Protein AF-A0A9W6EVD1-F1 (afdb_monomer_lite)

Structure (mmCIF, N/CA/C/O backbone):
data_AF-A0A9W6EVD1-F1
#
_entry.id   AF-A0A9W6EVD1-F1
#
loop_
_atom_site.group_PDB
_atom_site.id
_atom_site.type_symbol
_atom_site.label_atom_id
_atom_site.label_alt_id
_atom_site.label_comp_id
_atom_site.label_asym_id
_atom_site.label_entity_id
_atom_site.label_seq_id
_atom_site.pdbx_PDB_ins_code
_atom_site.Cartn_x
_atom_site.Cartn_y
_atom_site.Cartn_z
_atom_site.occupancy
_atom_site.B_iso_or_equiv
_atom_site.auth_seq_id
_atom_site.auth_comp_id
_atom_site.auth_asym_id
_atom_site.auth_atom_id
_atom_site.pdbx_PDB_model_num
ATOM 1 N N . MET A 1 1 ? -10.507 -5.617 -18.417 1.00 34.53 1 MET A N 1
ATOM 2 C CA . MET A 1 1 ? -11.439 -5.152 -17.367 1.00 34.53 1 MET A CA 1
ATOM 3 C C . MET A 1 1 ? -10.663 -5.150 -16.051 1.00 34.53 1 MET A C 1
ATOM 5 O O . MET A 1 1 ? -10.719 -6.130 -15.328 1.00 34.53 1 MET A O 1
ATOM 9 N N . PHE A 1 2 ? -9.849 -4.117 -15.806 1.00 37.81 2 PHE A N 1
ATOM 10 C CA . PHE A 1 2 ? -9.050 -3.987 -14.579 1.00 37.81 2 PHE A CA 1
ATOM 11 C C . PHE A 1 2 ? -9.835 -3.152 -13.565 1.00 37.81 2 PHE A C 1
ATOM 13 O O . PHE A 1 2 ? -10.459 -2.156 -13.927 1.00 37.81 2 PHE A O 1
ATOM 20 N N . ARG A 1 3 ? -9.931 -3.673 -12.339 1.00 48.59 3 ARG A N 1
ATOM 21 C CA . ARG A 1 3 ? -10.920 -3.312 -11.315 1.00 48.59 3 ARG A CA 1
ATOM 22 C C . ARG A 1 3 ? -10.249 -3.114 -9.948 1.00 48.59 3 ARG A C 1
ATOM 24 O O . ARG A 1 3 ? -10.815 -3.567 -8.961 1.00 48.59 3 ARG A O 1
ATOM 31 N N . ILE A 1 4 ? -9.089 -2.454 -9.845 1.00 46.59 4 ILE A N 1
ATOM 32 C CA . ILE A 1 4 ? -8.592 -2.089 -8.500 1.00 46.59 4 ILE A CA 1
ATOM 33 C C . ILE A 1 4 ? -9.659 -1.247 -7.786 1.00 46.59 4 ILE A C 1
ATOM 35 O O . ILE A 1 4 ? -9.930 -1.440 -6.607 1.00 46.59 4 ILE A O 1
ATOM 39 N N . ILE A 1 5 ? -10.353 -0.383 -8.538 1.00 49.03 5 ILE A N 1
ATOM 40 C CA . ILE A 1 5 ? -11.235 0.624 -7.942 1.00 49.03 5 ILE A CA 1
ATOM 41 C C . ILE A 1 5 ? -12.704 0.482 -8.390 1.00 49.03 5 ILE A C 1
ATOM 43 O O . ILE A 1 5 ? -13.617 0.815 -7.636 1.00 49.03 5 ILE A O 1
ATOM 47 N N . ILE A 1 6 ? -12.982 -0.101 -9.566 1.00 43.34 6 ILE A N 1
ATOM 48 C CA . ILE A 1 6 ? -14.365 -0.264 -10.067 1.00 43.34 6 ILE A CA 1
ATOM 49 C C . ILE A 1 6 ? -15.207 -1.178 -9.155 1.00 43.34 6 ILE A C 1
ATOM 51 O O . ILE A 1 6 ? -16.391 -0.914 -8.961 1.00 43.34 6 ILE A O 1
ATOM 55 N N . ALA A 1 7 ? -14.616 -2.217 -8.553 1.00 41.94 7 ALA A N 1
ATOM 56 C CA . ALA A 1 7 ? -15.332 -3.083 -7.608 1.00 41.94 7 ALA A CA 1
ATOM 57 C C . ALA A 1 7 ? -15.605 -2.397 -6.254 1.00 41.94 7 ALA A C 1
ATOM 59 O O . ALA A 1 7 ? -16.604 -2.702 -5.610 1.00 41.94 7 ALA A O 1
ATOM 60 N N . VAL A 1 8 ? -14.754 -1.445 -5.851 1.00 47.00 8 VAL A N 1
ATOM 61 C CA . VAL A 1 8 ? -14.875 -0.712 -4.580 1.00 47.00 8 VAL A CA 1
ATOM 62 C C . VAL A 1 8 ? -15.904 0.423 -4.678 1.00 47.00 8 VAL A C 1
ATOM 64 O O . VAL A 1 8 ? -16.593 0.702 -3.704 1.00 47.00 8 VAL A O 1
ATOM 67 N N . PHE A 1 9 ? -16.061 1.049 -5.853 1.00 46.84 9 PHE A N 1
ATOM 68 C CA . PHE A 1 9 ? -16.858 2.277 -6.003 1.00 46.84 9 PHE A CA 1
ATOM 69 C C . PHE A 1 9 ? -18.177 2.146 -6.784 1.00 46.84 9 PHE A C 1
ATOM 71 O O . PHE A 1 9 ? -18.939 3.110 -6.811 1.00 46.84 9 PHE A O 1
ATOM 78 N N . LEU A 1 10 ? -18.502 0.992 -7.387 1.00 40.81 10 LEU A N 1
ATOM 79 C CA . LEU A 1 10 ? -19.812 0.786 -8.038 1.00 40.81 10 LEU A CA 1
ATOM 80 C C . LEU A 1 10 ? -20.983 0.544 -7.061 1.00 40.81 10 LEU A C 1
ATOM 82 O O . LEU A 1 10 ? -22.114 0.372 -7.509 1.00 40.81 10 LEU A O 1
ATOM 86 N N . GLY A 1 11 ? -20.757 0.570 -5.744 1.00 32.56 11 GLY A N 1
ATOM 87 C CA . GLY A 1 11 ? -21.825 0.531 -4.743 1.00 32.56 11 GLY A CA 1
ATOM 88 C C . GLY A 1 11 ? -21.920 1.826 -3.953 1.00 32.56 11 GLY A C 1
ATOM 89 O O . GLY A 1 11 ? -21.142 2.059 -3.031 1.00 32.56 11 GLY A O 1
ATOM 90 N N . LEU A 1 12 ? -22.924 2.637 -4.285 1.00 33.09 12 LEU A N 1
ATOM 91 C CA . LEU A 1 12 ? -23.600 3.509 -3.326 1.00 33.09 12 LEU A CA 1
ATOM 92 C C . LEU A 1 12 ? -23.793 2.748 -2.008 1.00 33.09 12 LEU A C 1
ATOM 94 O O . LEU A 1 12 ? -24.430 1.707 -2.045 1.00 33.09 12 LEU A O 1
ATOM 98 N N . VAL A 1 13 ? -23.301 3.294 -0.890 1.00 36.97 13 VAL A N 1
ATOM 99 C CA . VAL A 1 13 ? -23.719 2.960 0.486 1.00 36.97 13 VAL A CA 1
ATOM 100 C C . VAL A 1 13 ? -23.563 1.466 0.858 1.00 36.97 13 VAL A C 1
ATOM 102 O O . VAL A 1 13 ? -24.217 0.578 0.327 1.00 36.97 13 VAL A O 1
ATOM 105 N N . THR A 1 14 ? -22.754 1.156 1.876 1.00 34.81 14 THR A N 1
ATOM 106 C CA . THR A 1 14 ? -22.737 -0.178 2.526 1.00 34.81 14 THR A CA 1
ATOM 107 C C . THR A 1 14 ? -22.373 -1.384 1.635 1.00 34.81 14 THR A C 1
ATOM 109 O O . THR A 1 14 ? -23.026 -2.426 1.697 1.00 34.81 14 THR A O 1
ATOM 112 N N . ILE A 1 15 ? -21.272 -1.338 0.875 1.00 38.47 15 ILE A N 1
ATOM 113 C CA . ILE A 1 15 ? -20.602 -2.607 0.543 1.00 38.47 15 ILE A CA 1
ATOM 114 C C . ILE A 1 15 ? -19.885 -3.078 1.812 1.00 38.47 15 ILE A C 1
ATOM 116 O O . ILE A 1 15 ? -18.965 -2.426 2.298 1.00 38.47 15 ILE A O 1
ATOM 120 N N . LYS A 1 16 ? -20.350 -4.203 2.365 1.00 48.59 16 LYS A N 1
ATOM 121 C CA . LYS A 1 16 ? -19.746 -4.892 3.510 1.00 48.59 16 LYS A CA 1
ATOM 122 C C . LYS A 1 16 ? -18.233 -5.009 3.306 1.00 48.59 16 LYS A C 1
ATOM 124 O O . LYS A 1 16 ? -17.778 -5.545 2.298 1.00 48.59 16 LYS A O 1
ATOM 129 N N . SER A 1 17 ? -17.489 -4.561 4.303 1.00 57.78 17 SER A N 1
ATOM 130 C CA . SER A 1 17 ? -16.032 -4.624 4.470 1.00 57.78 17 SER A CA 1
ATOM 131 C C . SER A 1 17 ? -15.342 -5.929 4.024 1.00 57.78 17 SER A C 1
ATOM 133 O O . SER A 1 17 ? -14.171 -5.928 3.654 1.00 57.78 17 SER A O 1
ATOM 135 N N . THR A 1 18 ? -16.058 -7.054 3.985 1.00 58.47 18 THR A N 1
ATOM 136 C CA . THR A 1 18 ? -15.565 -8.337 3.459 1.00 58.47 18 THR A CA 1
ATOM 137 C C . THR A 1 18 ? -15.323 -8.342 1.945 1.00 58.47 18 THR A C 1
ATOM 139 O O . THR A 1 18 ? -14.391 -8.997 1.491 1.00 58.47 18 THR A O 1
ATOM 142 N N . ALA A 1 19 ? -16.121 -7.616 1.154 1.00 60.88 19 ALA A N 1
ATOM 143 C CA . ALA A 1 19 ? -15.961 -7.569 -0.304 1.00 60.88 19 ALA A CA 1
ATOM 144 C C . ALA A 1 19 ? -14.751 -6.716 -0.741 1.00 60.88 19 ALA A C 1
ATOM 146 O O . ALA A 1 19 ? -14.158 -6.963 -1.791 1.00 60.88 19 ALA A O 1
ATOM 147 N N . GLN A 1 20 ? -14.354 -5.737 0.082 1.00 64.12 20 GLN A N 1
ATOM 148 C CA . GLN A 1 20 ? -13.136 -4.947 -0.130 1.00 64.12 20 GLN A CA 1
ATOM 149 C C . GLN A 1 20 ? -11.877 -5.810 0.038 1.00 64.12 20 GLN A C 1
ATOM 151 O O . GLN A 1 20 ? -10.971 -5.742 -0.788 1.00 64.12 20 GLN A O 1
ATOM 156 N N . LEU A 1 21 ? -11.853 -6.689 1.047 1.00 66.38 21 LEU A N 1
ATOM 157 C CA . LEU A 1 21 ? -10.747 -7.628 1.264 1.00 66.38 21 LEU A CA 1
ATOM 158 C C . LEU A 1 21 ? -10.642 -8.687 0.156 1.00 66.38 21 LEU A C 1
ATOM 160 O O . LEU A 1 21 ? -9.537 -8.999 -0.273 1.00 66.38 21 LEU A O 1
ATOM 164 N N . SER A 1 22 ? -11.762 -9.184 -0.380 1.00 67.62 22 SER A N 1
ATOM 165 C CA . SER A 1 22 ? -11.710 -10.091 -1.539 1.00 67.62 22 SER A CA 1
ATOM 166 C C . SER A 1 22 ? -11.214 -9.397 -2.813 1.00 67.62 22 SER A C 1
ATOM 168 O O . SER A 1 22 ? -10.527 -10.009 -3.623 1.00 67.62 22 SER A O 1
ATOM 170 N N . ALA A 1 23 ? -11.513 -8.105 -2.995 1.00 66.06 23 ALA A N 1
ATOM 171 C CA . ALA A 1 23 ? -11.007 -7.346 -4.140 1.00 66.06 23 ALA A CA 1
ATOM 172 C C . ALA A 1 23 ? -9.483 -7.121 -4.067 1.00 66.06 23 ALA A C 1
ATOM 174 O O . ALA A 1 23 ? -8.823 -7.065 -5.105 1.00 66.06 23 ALA A O 1
ATOM 175 N N . LEU A 1 24 ? -8.915 -7.039 -2.857 1.00 71.38 24 LEU A N 1
ATOM 176 C CA . LEU A 1 24 ? -7.463 -7.025 -2.643 1.00 71.38 24 LEU A CA 1
ATOM 177 C C . LEU A 1 24 ? -6.815 -8.335 -3.116 1.00 71.38 24 LEU A C 1
ATOM 179 O O . LEU A 1 24 ? -5.817 -8.292 -3.831 1.00 71.38 24 LEU A O 1
ATOM 183 N N . GLU A 1 25 ? -7.410 -9.487 -2.801 1.00 73.19 25 GLU A N 1
ATOM 184 C CA . GLU A 1 25 ? -6.906 -10.813 -3.206 1.00 73.19 25 GLU A CA 1
ATOM 185 C C . GLU A 1 25 ? -6.880 -10.997 -4.742 1.00 73.19 25 GLU A C 1
ATOM 187 O O . GLU A 1 25 ? -6.031 -11.704 -5.292 1.00 73.19 25 GLU A O 1
ATOM 192 N N . ASP A 1 26 ? -7.743 -10.282 -5.468 1.00 81.19 26 ASP A N 1
ATOM 193 C CA . ASP A 1 26 ? -7.751 -10.276 -6.933 1.00 81.19 26 ASP A CA 1
ATOM 194 C C . ASP A 1 26 ? -6.649 -9.407 -7.557 1.00 81.19 26 ASP A C 1
ATOM 196 O O . ASP A 1 26 ? -6.278 -9.639 -8.712 1.00 81.19 26 ASP A O 1
ATOM 200 N N . GLN A 1 27 ? -6.119 -8.414 -6.841 1.00 86.19 27 GLN A N 1
ATOM 201 C CA . GLN A 1 27 ? -5.195 -7.407 -7.390 1.00 86.19 27 GLN A CA 1
ATOM 202 C C . GLN A 1 27 ? -3.786 -7.485 -6.803 1.00 86.19 27 GLN A C 1
ATOM 204 O O . GLN A 1 27 ? -2.843 -6.985 -7.415 1.00 86.19 27 GLN A O 1
ATOM 209 N N . PHE A 1 28 ? -3.627 -8.151 -5.664 1.00 93.31 28 PHE A N 1
ATOM 210 C CA . PHE A 1 28 ? -2.351 -8.371 -5.000 1.00 93.31 28 PHE A CA 1
ATOM 211 C C . PHE A 1 28 ? -1.951 -9.847 -5.063 1.00 93.31 28 PHE A C 1
ATOM 213 O O . PHE A 1 28 ? -2.781 -10.741 -5.220 1.00 93.31 28 PHE A O 1
ATOM 220 N N . VAL A 1 29 ? -0.652 -10.097 -4.965 1.00 94.12 29 VAL A N 1
ATOM 221 C CA . VAL A 1 29 ? -0.050 -11.419 -4.809 1.00 94.12 29 VAL A CA 1
ATOM 222 C C . VAL A 1 29 ? 0.496 -11.504 -3.396 1.00 94.12 29 VAL A C 1
ATOM 224 O O . VAL A 1 29 ? 1.253 -10.626 -2.986 1.00 94.12 29 VAL A O 1
ATOM 227 N N . PHE A 1 30 ? 0.116 -12.552 -2.668 1.00 94.81 30 PHE A N 1
ATOM 228 C CA . PHE A 1 30 ? 0.774 -12.907 -1.417 1.00 94.81 30 PHE A CA 1
ATOM 229 C C . PHE A 1 30 ? 2.173 -13.443 -1.721 1.00 94.81 30 PHE A C 1
ATOM 231 O O . PHE A 1 30 ? 2.321 -14.414 -2.468 1.00 94.81 30 PHE A O 1
ATOM 238 N N . VAL A 1 31 ? 3.184 -12.822 -1.129 1.00 94.62 31 VAL A N 1
ATOM 239 C CA . VAL A 1 31 ? 4.575 -13.246 -1.212 1.00 94.62 31 VAL A CA 1
ATOM 240 C C . VAL A 1 31 ? 4.978 -13.721 0.174 1.00 94.62 31 VAL A C 1
ATOM 242 O O . VAL A 1 31 ? 5.048 -12.937 1.121 1.00 94.62 31 VAL A O 1
ATOM 245 N N . LYS A 1 32 ? 5.212 -15.031 0.286 1.00 94.25 32 LYS A N 1
ATOM 246 C CA . LYS A 1 32 ? 5.782 -15.612 1.496 1.00 94.25 32 LYS A CA 1
ATOM 247 C C . LYS A 1 32 ? 7.216 -15.114 1.619 1.00 94.25 32 LYS A C 1
ATOM 249 O O . LYS A 1 32 ? 7.990 -15.291 0.685 1.00 94.25 32 LYS A O 1
ATOM 254 N N . GLY A 1 33 ? 7.524 -14.488 2.739 1.00 91.25 33 GLY A N 1
ATOM 255 C CA . GLY A 1 33 ? 8.835 -13.990 3.083 1.00 91.25 33 GLY A CA 1
ATOM 256 C C . GLY A 1 33 ? 9.833 -15.107 3.387 1.00 91.25 33 GLY A C 1
ATOM 257 O O . GLY A 1 33 ? 9.584 -16.297 3.159 1.00 91.25 33 GLY A O 1
ATOM 258 N N . SER A 1 34 ? 10.985 -14.710 3.913 1.00 87.12 34 SER A N 1
ATOM 259 C CA . SER A 1 34 ? 12.134 -15.579 4.138 1.00 87.12 34 SER A CA 1
ATOM 260 C C . SER A 1 34 ? 12.810 -15.256 5.461 1.00 87.12 34 SER A C 1
ATOM 262 O O . SER A 1 34 ? 13.046 -14.091 5.767 1.00 87.12 34 SER A O 1
ATOM 264 N N . ASN A 1 35 ? 13.195 -16.302 6.190 1.00 86.62 35 ASN A N 1
ATOM 265 C CA . ASN A 1 35 ? 14.102 -16.191 7.337 1.00 86.62 35 ASN A CA 1
ATOM 266 C C . ASN A 1 35 ? 15.575 -16.302 6.917 1.00 86.62 35 ASN A C 1
ATOM 268 O O . ASN A 1 35 ? 16.463 -16.201 7.760 1.00 86.62 35 ASN A O 1
ATOM 272 N N . ASP A 1 36 ? 15.830 -16.586 5.639 1.00 81.12 36 ASP A N 1
ATOM 273 C CA . ASP A 1 36 ? 17.178 -16.574 5.091 1.00 81.12 36 ASP A CA 1
ATOM 274 C C . ASP A 1 36 ? 17.603 -15.135 4.822 1.00 81.12 36 ASP A C 1
ATOM 276 O O . ASP A 1 36 ? 16.799 -14.313 4.374 1.00 81.12 36 ASP A O 1
ATOM 280 N N . THR A 1 37 ? 18.888 -14.864 5.023 1.00 73.69 37 THR A N 1
ATOM 281 C CA . THR A 1 37 ? 19.481 -13.578 4.686 1.00 73.69 37 THR A CA 1
ATOM 282 C C . THR A 1 37 ? 19.375 -13.313 3.185 1.00 73.69 37 THR A C 1
ATOM 284 O O . THR A 1 37 ? 19.866 -14.094 2.366 1.00 73.69 37 THR A O 1
ATOM 287 N N . ILE A 1 38 ? 18.752 -12.195 2.821 1.00 70.12 38 ILE A N 1
ATOM 288 C CA . ILE A 1 38 ? 18.578 -11.769 1.433 1.00 70.12 38 ILE A CA 1
ATOM 289 C C . ILE A 1 38 ? 19.600 -10.672 1.124 1.00 70.12 38 ILE A C 1
ATOM 291 O O . ILE A 1 38 ? 19.625 -9.661 1.832 1.00 70.12 38 ILE A O 1
ATOM 295 N N . PRO A 1 39 ? 20.433 -10.840 0.081 1.00 67.75 39 PRO A N 1
ATOM 296 C CA . PRO A 1 39 ? 21.258 -9.760 -0.419 1.00 67.75 39 PRO A CA 1
ATOM 297 C C . PRO A 1 39 ? 20.356 -8.732 -1.090 1.00 67.75 39 PRO A C 1
ATOM 299 O O . PRO A 1 39 ? 19.553 -9.050 -1.972 1.00 67.75 39 PRO A O 1
ATOM 302 N N . VAL A 1 40 ? 20.496 -7.495 -0.647 1.00 68.06 40 VAL A N 1
ATOM 303 C CA . VAL A 1 40 ? 19.866 -6.331 -1.241 1.00 68.06 40 VAL A CA 1
ATOM 304 C C . VAL A 1 40 ? 20.974 -5.404 -1.686 1.00 68.06 40 VAL A C 1
ATOM 306 O O . VAL A 1 40 ? 22.041 -5.316 -1.081 1.00 68.06 40 VAL A O 1
ATOM 309 N N . PHE A 1 41 ? 20.736 -4.752 -2.804 1.00 68.31 41 PHE A N 1
ATOM 310 C CA . PHE A 1 41 ? 21.726 -3.928 -3.464 1.00 68.31 41 PHE A CA 1
ATOM 311 C C . PHE A 1 41 ? 21.410 -2.491 -3.110 1.00 68.31 41 PHE A C 1
ATOM 313 O O . PHE A 1 41 ? 20.252 -2.117 -3.068 1.00 68.31 41 PHE A O 1
ATOM 320 N N . GLY A 1 42 ? 22.401 -1.654 -2.882 1.00 61.09 42 GLY A N 1
ATOM 321 C CA . GLY A 1 42 ? 22.207 -0.218 -2.856 1.00 61.09 42 GLY A CA 1
ATOM 322 C C . GLY A 1 42 ? 21.705 0.298 -4.206 1.00 61.09 42 GLY A C 1
ATOM 323 O O . GLY A 1 42 ? 21.332 -0.439 -5.123 1.00 61.09 42 GLY A O 1
ATOM 324 N N . ALA A 1 43 ? 21.747 1.605 -4.368 1.00 62.47 43 ALA A N 1
ATOM 325 C CA . ALA A 1 43 ? 21.457 2.232 -5.642 1.00 62.47 43 ALA A CA 1
ATOM 326 C C . ALA A 1 43 ? 22.611 3.148 -6.022 1.00 62.47 43 ALA A C 1
ATOM 328 O O . ALA A 1 43 ? 23.127 3.888 -5.187 1.00 62.47 43 ALA A O 1
ATOM 329 N N . GLY A 1 44 ? 23.000 3.100 -7.295 1.00 60.12 44 GLY A N 1
ATOM 330 C CA . GLY A 1 44 ? 23.885 4.115 -7.856 1.00 60.12 44 GLY A CA 1
ATOM 331 C C . GLY A 1 44 ? 23.134 5.435 -8.018 1.00 60.12 44 GLY A C 1
ATOM 332 O O . GLY A 1 44 ? 21.907 5.449 -8.187 1.00 60.12 44 GLY A O 1
ATOM 333 N N . LEU A 1 45 ? 23.858 6.554 -8.004 1.00 59.75 45 LEU A N 1
ATOM 334 C CA . LEU A 1 45 ? 23.288 7.822 -8.451 1.00 59.75 45 LEU A CA 1
ATOM 335 C C . LEU A 1 45 ? 22.905 7.706 -9.931 1.00 59.75 45 LEU A C 1
ATOM 337 O O . LEU A 1 45 ? 23.566 7.017 -10.704 1.00 59.75 45 LEU A O 1
ATOM 341 N N . PHE A 1 46 ? 21.841 8.395 -10.346 1.00 54.59 46 PHE A N 1
ATOM 342 C CA . PHE A 1 46 ? 21.388 8.393 -11.745 1.00 54.59 46 PHE A CA 1
ATOM 343 C C . PHE A 1 46 ? 22.481 8.784 -12.758 1.00 54.59 46 PHE A C 1
ATOM 345 O O . PHE A 1 46 ? 22.401 8.397 -13.923 1.00 54.59 46 PHE A O 1
ATOM 352 N N . GLU A 1 47 ? 23.466 9.570 -12.321 1.00 54.56 47 GLU A N 1
ATOM 353 C CA . GLU A 1 47 ? 24.578 10.053 -13.145 1.00 54.56 47 GLU A CA 1
ATOM 354 C C . GLU A 1 47 ? 25.760 9.073 -13.200 1.00 54.56 47 GLU A C 1
ATOM 356 O O . GLU A 1 47 ? 26.593 9.187 -14.099 1.00 54.56 47 GLU A O 1
ATOM 361 N N . ASP A 1 48 ? 25.799 8.076 -12.310 1.00 54.81 48 ASP A N 1
ATOM 362 C CA . ASP A 1 48 ? 26.875 7.094 -12.250 1.00 54.81 48 ASP A CA 1
ATOM 363 C C . ASP A 1 48 ? 26.538 5.834 -13.053 1.00 54.81 48 ASP A C 1
ATOM 365 O O . ASP A 1 48 ? 25.644 5.045 -12.737 1.00 54.81 48 ASP A O 1
ATOM 369 N N . GLU A 1 49 ? 27.335 5.594 -14.096 1.00 50.31 49 GLU A N 1
ATOM 370 C CA . GLU A 1 49 ? 27.328 4.339 -14.856 1.00 50.31 49 GLU A CA 1
ATOM 371 C C . GLU A 1 49 ? 28.045 3.182 -14.129 1.00 50.31 49 GLU A C 1
ATOM 373 O O . GLU A 1 49 ? 28.198 2.105 -14.707 1.00 50.31 49 GLU A O 1
ATOM 378 N N . GLY A 1 50 ? 28.487 3.392 -12.883 1.00 49.22 50 GLY A N 1
ATOM 379 C CA . GLY A 1 50 ? 29.227 2.417 -12.083 1.00 49.22 50 GLY A CA 1
ATOM 380 C C . GLY A 1 50 ? 28.431 1.146 -11.763 1.00 49.22 50 GLY A C 1
ATOM 381 O O . GLY A 1 50 ? 27.229 1.185 -11.484 1.00 49.22 50 GLY A O 1
ATOM 382 N N . ASP A 1 51 ? 29.128 0.007 -11.809 1.00 49.97 51 ASP A N 1
ATOM 383 C CA . ASP A 1 51 ? 28.579 -1.333 -11.547 1.00 49.97 51 ASP A CA 1
ATOM 384 C C . ASP A 1 51 ? 28.749 -1.782 -10.080 1.00 49.97 51 ASP A C 1
ATOM 386 O O . ASP A 1 51 ? 28.155 -2.776 -9.668 1.00 49.97 51 ASP A O 1
ATOM 390 N N . SER A 1 52 ? 29.548 -1.071 -9.277 1.00 49.50 52 SER A N 1
ATOM 391 C CA . SER A 1 52 ? 29.772 -1.380 -7.861 1.00 49.50 52 SER A CA 1
ATOM 392 C C . SER A 1 52 ? 28.714 -0.703 -7.002 1.00 49.50 52 SER A C 1
ATOM 394 O O . SER A 1 52 ? 28.797 0.486 -6.704 1.00 49.50 52 SER A O 1
ATOM 396 N N . ILE A 1 53 ? 27.707 -1.481 -6.633 1.00 58.41 53 ILE A N 1
ATOM 397 C CA . ILE A 1 53 ? 26.616 -1.065 -5.768 1.00 58.41 53 ILE A CA 1
ATOM 398 C C . ILE A 1 53 ? 26.846 -1.724 -4.395 1.00 58.41 53 ILE A C 1
ATOM 400 O O . ILE A 1 53 ? 27.115 -2.926 -4.371 1.00 58.41 53 ILE A O 1
ATOM 404 N N . PRO A 1 54 ? 26.767 -0.992 -3.266 1.00 57.56 54 PRO A N 1
ATOM 405 C CA . PRO A 1 54 ? 26.898 -1.587 -1.935 1.00 57.56 54 PRO A CA 1
ATOM 406 C C . PRO A 1 54 ? 25.928 -2.749 -1.760 1.00 57.56 54 PRO A C 1
ATOM 408 O O . PRO A 1 54 ? 24.755 -2.612 -2.073 1.00 57.56 54 PRO A O 1
ATOM 411 N N . GLU A 1 55 ? 26.382 -3.875 -1.231 1.00 64.62 55 GLU A N 1
ATOM 412 C CA . GLU A 1 55 ? 25.488 -4.959 -0.830 1.00 64.62 55 GLU A CA 1
ATOM 413 C C . GLU A 1 55 ? 25.176 -4.812 0.658 1.00 64.62 55 GLU A C 1
ATOM 415 O O . GLU A 1 55 ? 26.085 -4.659 1.477 1.00 64.62 55 GLU A O 1
ATOM 420 N N . TYR A 1 56 ? 23.899 -4.877 1.020 1.00 68.25 56 TYR A N 1
ATOM 421 C CA . TYR A 1 56 ? 23.480 -5.033 2.404 1.00 68.25 56 TYR A CA 1
ATOM 422 C C . TYR A 1 56 ? 22.621 -6.279 2.563 1.00 68.25 56 TYR A C 1
ATOM 424 O O . TYR A 1 56 ? 21.987 -6.777 1.634 1.00 68.25 56 TYR A O 1
ATOM 432 N N . LEU A 1 57 ? 22.650 -6.825 3.770 1.00 69.56 57 LEU A N 1
ATOM 433 C CA . LEU A 1 57 ? 22.004 -8.081 4.093 1.00 69.56 57 LEU A CA 1
ATOM 434 C C . LEU A 1 57 ? 20.746 -7.800 4.907 1.00 69.56 57 LEU A C 1
ATOM 436 O O . LEU A 1 57 ? 20.817 -7.268 6.015 1.00 69.56 57 LEU A O 1
ATOM 440 N N . VAL A 1 58 ? 19.593 -8.185 4.365 1.00 72.69 58 VAL A N 1
ATOM 441 C CA . VAL A 1 58 ? 18.337 -8.210 5.115 1.00 72.69 58 VAL A CA 1
ATOM 442 C C . VAL A 1 58 ? 18.219 -9.577 5.771 1.00 72.69 58 VAL A C 1
ATOM 444 O O . VAL A 1 58 ? 18.120 -10.593 5.089 1.00 72.69 58 VAL A O 1
ATOM 447 N N . ASN A 1 59 ? 18.267 -9.608 7.104 1.00 74.19 59 ASN A N 1
ATOM 448 C CA . ASN A 1 59 ? 18.289 -10.855 7.878 1.00 74.19 59 ASN A CA 1
ATOM 449 C C . ASN A 1 59 ? 16.962 -11.623 7.843 1.00 74.19 59 ASN A C 1
ATOM 451 O O . ASN A 1 59 ? 16.960 -12.833 8.033 1.00 74.19 59 ASN A O 1
ATOM 455 N N . GLU A 1 60 ? 15.851 -10.925 7.623 1.00 83.81 60 GLU A N 1
ATOM 456 C CA . GLU A 1 60 ? 14.515 -11.504 7.522 1.00 83.81 60 GLU A CA 1
ATOM 457 C C . GLU A 1 60 ? 13.666 -10.618 6.612 1.00 83.81 60 GLU A C 1
ATOM 459 O O . GLU A 1 60 ? 13.622 -9.399 6.785 1.00 83.81 60 GLU A O 1
ATOM 464 N N . LEU A 1 61 ? 12.954 -11.235 5.673 1.00 89.12 61 LEU A N 1
ATOM 465 C CA . LEU A 1 61 ? 11.893 -10.585 4.920 1.00 89.12 61 LEU A CA 1
ATOM 466 C C . LEU A 1 61 ? 10.562 -11.127 5.419 1.00 89.12 61 LEU A C 1
ATOM 468 O O . LEU A 1 61 ? 10.277 -12.312 5.257 1.00 89.12 61 LEU A O 1
ATOM 472 N N . LYS A 1 62 ? 9.741 -10.265 6.014 1.00 93.00 62 LYS A N 1
ATOM 473 C CA . LYS A 1 62 ? 8.397 -10.642 6.459 1.00 93.00 62 LYS A CA 1
ATOM 474 C C . LYS A 1 62 ? 7.495 -10.920 5.262 1.00 93.00 62 LYS A C 1
ATOM 476 O O . LYS A 1 62 ? 7.688 -10.365 4.188 1.00 93.00 62 LYS A O 1
ATOM 481 N N . ASP A 1 63 ? 6.471 -11.738 5.473 1.00 95.06 63 ASP A N 1
ATOM 482 C CA . ASP A 1 63 ? 5.395 -11.937 4.503 1.00 95.06 63 ASP A CA 1
ATOM 483 C C . ASP A 1 63 ? 4.716 -10.604 4.136 1.00 95.06 63 ASP A C 1
ATOM 485 O O . ASP A 1 63 ? 4.469 -9.740 4.988 1.00 95.06 63 ASP A O 1
ATOM 489 N N . PHE A 1 64 ? 4.343 -10.456 2.866 1.00 95.69 64 PHE A N 1
ATOM 490 C CA . PHE A 1 64 ? 3.703 -9.243 2.362 1.00 95.69 64 PHE A CA 1
ATOM 491 C C . PHE A 1 64 ? 2.803 -9.530 1.159 1.00 95.69 64 PHE A C 1
ATOM 493 O O . PHE A 1 64 ? 2.769 -10.626 0.600 1.00 95.69 64 PHE A O 1
ATOM 500 N N . TYR A 1 65 ? 2.049 -8.515 0.761 1.00 95.94 65 TYR A N 1
ATOM 501 C CA . TYR A 1 65 ? 1.268 -8.487 -0.463 1.00 95.94 65 TYR A CA 1
ATOM 502 C C . TYR A 1 65 ? 1.814 -7.399 -1.379 1.00 95.94 65 TYR A C 1
ATOM 504 O O . TYR A 1 65 ? 2.064 -6.279 -0.939 1.00 95.94 65 TYR A O 1
ATOM 512 N N . ILE A 1 66 ? 1.932 -7.688 -2.671 1.00 96.62 66 ILE A N 1
ATOM 513 C CA . ILE A 1 66 ? 2.338 -6.706 -3.683 1.00 96.62 66 ILE A CA 1
ATOM 514 C C . ILE A 1 66 ? 1.383 -6.737 -4.869 1.00 96.62 66 ILE A C 1
ATOM 516 O O . ILE A 1 66 ? 0.884 -7.792 -5.258 1.00 96.62 66 ILE A O 1
ATOM 520 N N . SER A 1 67 ? 1.085 -5.572 -5.433 1.00 96.44 67 SER A N 1
ATOM 521 C CA . SER A 1 67 ? 0.195 -5.457 -6.592 1.00 96.44 67 SER A CA 1
ATOM 522 C C . SER A 1 67 ? 0.712 -6.266 -7.795 1.00 96.44 67 SER A C 1
ATOM 524 O O . SER A 1 67 ? 1.900 -6.243 -8.134 1.00 96.44 67 SER A O 1
ATOM 526 N N . LYS A 1 68 ? -0.205 -6.989 -8.461 1.00 95.31 68 LYS A N 1
ATOM 527 C CA . LYS A 1 68 ? 0.064 -7.846 -9.636 1.00 95.31 68 LYS A CA 1
ATOM 528 C C . LYS A 1 68 ? 0.701 -7.074 -10.787 1.00 95.31 68 LYS A C 1
ATOM 530 O O . LYS A 1 68 ? 1.432 -7.650 -11.589 1.00 95.31 68 LYS A O 1
ATOM 535 N N . THR A 1 69 ? 0.406 -5.786 -10.883 1.00 96.12 69 THR A N 1
ATOM 536 C CA . THR A 1 69 ? 0.891 -4.871 -11.911 1.00 96.12 69 THR A CA 1
ATOM 537 C C . THR A 1 69 ? 1.297 -3.553 -11.264 1.00 96.12 69 THR A C 1
ATOM 539 O O . THR A 1 69 ? 0.798 -3.214 -10.193 1.00 96.12 69 THR A O 1
ATOM 542 N N . CYS A 1 70 ? 2.123 -2.763 -11.946 1.00 96.00 70 CYS A N 1
ATOM 543 C CA . CYS A 1 70 ? 2.236 -1.341 -11.638 1.00 96.00 70 CYS A CA 1
ATOM 544 C C . CYS A 1 70 ? 0.888 -0.617 -11.790 1.00 96.00 70 CYS A C 1
ATOM 546 O O . CYS A 1 70 ? -0.036 -1.113 -12.450 1.00 96.00 70 CYS A O 1
ATOM 548 N N . VAL A 1 71 ? 0.777 0.551 -11.152 1.00 97.44 71 VAL A N 1
ATOM 549 C CA . VAL A 1 71 ? -0.438 1.373 -11.182 1.00 97.44 71 VAL A CA 1
ATOM 550 C C . VAL A 1 71 ? -0.703 1.832 -12.611 1.00 97.44 71 VAL A C 1
ATOM 552 O O . VAL A 1 71 ? 0.192 2.328 -13.301 1.00 97.44 71 VAL A O 1
ATOM 555 N N . THR A 1 72 ? -1.938 1.652 -13.074 1.00 97.31 72 THR A N 1
ATOM 556 C CA . THR A 1 72 ? -2.321 2.004 -14.442 1.00 97.31 72 THR A CA 1
ATOM 557 C C . THR A 1 72 ? -2.766 3.459 -14.556 1.00 97.31 72 THR A C 1
ATOM 559 O O . THR A 1 72 ? -3.169 4.088 -13.577 1.00 97.31 72 THR A O 1
ATOM 562 N N . VAL A 1 73 ? -2.763 3.995 -15.778 1.00 97.38 73 VAL A N 1
ATOM 563 C CA . VAL A 1 73 ? -3.383 5.295 -16.074 1.00 97.38 73 VAL A CA 1
ATOM 564 C C . VAL A 1 73 ? -4.854 5.323 -15.656 1.00 97.38 73 VAL A C 1
ATOM 566 O O . VAL A 1 73 ? -5.310 6.334 -15.126 1.00 97.38 73 VAL A O 1
ATOM 569 N N . GLY A 1 74 ? -5.599 4.232 -15.868 1.00 96.00 74 GLY A N 1
ATOM 570 C CA . GLY A 1 74 ? -7.003 4.144 -15.465 1.00 96.00 74 GLY A CA 1
ATOM 571 C C . GLY A 1 74 ? -7.189 4.262 -13.952 1.00 96.00 74 GLY A C 1
ATOM 572 O O . GLY A 1 74 ? -8.051 5.014 -13.491 1.00 96.00 74 GLY A O 1
ATOM 573 N N . ASP A 1 75 ? -6.346 3.575 -13.177 1.00 94.19 75 ASP A N 1
ATOM 574 C CA . ASP A 1 75 ? -6.396 3.640 -11.714 1.00 94.19 75 ASP A CA 1
ATOM 575 C C . ASP A 1 75 ? -6.019 5.036 -11.201 1.00 94.19 75 ASP A C 1
ATOM 577 O O . ASP A 1 75 ? -6.682 5.590 -10.322 1.00 94.19 75 ASP A O 1
ATOM 581 N N . TYR A 1 76 ? -5.005 5.660 -11.803 1.00 97.00 76 TYR A N 1
ATOM 582 C CA . TYR A 1 76 ? -4.570 6.997 -11.408 1.00 97.00 76 TYR A CA 1
ATOM 583 C C . TYR A 1 76 ? -5.578 8.092 -11.798 1.00 97.00 76 TYR A C 1
ATOM 585 O O . TYR A 1 76 ? -5.833 9.002 -11.014 1.00 97.00 76 TYR A O 1
ATOM 593 N N . LYS A 1 77 ? -6.242 7.987 -12.960 1.00 96.12 77 LYS A N 1
ATOM 594 C CA . LYS A 1 77 ? -7.358 8.881 -13.330 1.00 96.12 77 LYS A CA 1
ATOM 595 C C . LYS A 1 77 ? -8.488 8.832 -12.308 1.00 96.12 77 LYS A C 1
ATOM 597 O O . LYS A 1 77 ? -9.090 9.860 -12.003 1.00 96.12 77 LYS A O 1
ATOM 602 N N . MET A 1 78 ? -8.781 7.646 -11.782 1.00 93.00 78 MET A N 1
ATOM 603 C CA . MET A 1 78 ? -9.782 7.479 -10.736 1.00 93.00 78 MET A CA 1
ATOM 604 C C . MET A 1 78 ? -9.342 8.158 -9.435 1.00 93.00 78 MET A C 1
ATOM 606 O O . MET A 1 78 ? -10.134 8.896 -8.852 1.00 93.00 78 MET A O 1
ATOM 610 N N . PHE A 1 79 ? -8.083 7.985 -9.023 1.00 94.88 79 PHE A N 1
ATOM 611 C CA . PHE A 1 79 ? -7.499 8.737 -7.908 1.00 94.88 79 PHE A CA 1
ATOM 612 C C . PHE A 1 79 ? -7.647 10.254 -8.102 1.00 94.88 79 PHE A C 1
ATOM 614 O O . PHE A 1 79 ? -8.214 10.925 -7.238 1.00 94.88 79 PHE A O 1
ATOM 621 N N . CYS A 1 80 ? -7.227 10.788 -9.253 1.00 96.12 80 CYS A N 1
ATOM 622 C CA . CYS A 1 80 ? -7.377 12.202 -9.602 1.00 96.12 80 CYS A CA 1
ATOM 623 C C . CYS A 1 80 ? -8.839 12.661 -9.509 1.00 96.12 80 CYS A C 1
ATOM 625 O O . CYS A 1 80 ? -9.140 13.659 -8.862 1.00 96.12 80 CYS A O 1
ATOM 627 N N . SER A 1 81 ? -9.773 11.889 -10.073 1.00 95.06 81 SER A N 1
ATOM 628 C CA . SER A 1 81 ? -11.203 12.208 -10.024 1.00 95.06 81 SER A CA 1
ATOM 629 C C . SER A 1 81 ? -11.782 12.196 -8.608 1.00 95.06 81 SER A C 1
ATOM 631 O O . SER A 1 81 ? -12.686 12.980 -8.334 1.00 95.06 81 SER A O 1
ATOM 633 N N . LYS A 1 82 ? -11.323 11.300 -7.727 1.00 92.56 82 LYS A N 1
ATOM 634 C CA . LYS A 1 82 ? -11.837 11.167 -6.352 1.00 92.56 82 LYS A CA 1
ATOM 635 C C . LYS A 1 82 ? -11.217 12.150 -5.369 1.00 92.56 82 LYS A C 1
ATOM 637 O O . LYS A 1 82 ? -11.803 12.380 -4.319 1.00 92.56 82 LYS A O 1
ATOM 642 N N . THR A 1 83 ? -10.055 12.697 -5.701 1.00 94.19 83 THR A N 1
ATOM 643 C CA . THR A 1 83 ? -9.317 13.647 -4.856 1.00 94.19 83 THR A CA 1
ATOM 644 C C . THR A 1 83 ? -9.304 15.062 -5.417 1.00 94.19 83 THR A C 1
ATOM 646 O O . THR A 1 83 ? -8.642 15.927 -4.853 1.00 94.19 83 THR A O 1
ATOM 649 N N . GLU A 1 84 ? -9.993 15.289 -6.540 1.00 95.00 84 GLU A N 1
ATOM 650 C CA . GLU A 1 84 ? -9.999 16.555 -7.286 1.00 95.00 84 GLU A CA 1
ATOM 651 C C . GLU A 1 84 ? -8.589 17.027 -7.697 1.00 95.00 84 GLU A C 1
ATOM 653 O O . GLU A 1 84 ? -8.366 18.192 -8.027 1.00 95.00 84 GLU A O 1
ATOM 658 N N . LYS A 1 85 ? -7.619 16.104 -7.729 1.00 94.56 85 LYS A N 1
ATOM 659 C CA . LYS A 1 85 ? -6.268 16.364 -8.223 1.00 94.56 85 LYS A CA 1
ATOM 660 C C . LYS A 1 85 ? -6.245 16.345 -9.745 1.00 94.56 85 LYS A C 1
ATOM 662 O O . LYS A 1 85 ? -6.891 15.522 -10.392 1.00 94.56 85 LYS A O 1
ATOM 667 N N . SER A 1 86 ? -5.437 17.225 -10.325 1.00 95.44 86 SER A N 1
ATOM 668 C CA . SER A 1 86 ? -5.161 17.193 -11.762 1.00 95.44 86 SER A CA 1
ATOM 669 C C . SER A 1 86 ? -4.254 16.014 -12.114 1.00 95.44 86 SER A C 1
ATOM 671 O O . SER A 1 86 ? -3.380 15.643 -11.333 1.00 95.44 86 SER A O 1
ATOM 673 N N . MET A 1 87 ? -4.442 15.443 -13.306 1.00 95.75 87 MET A N 1
ATOM 674 C CA . MET A 1 87 ? -3.465 14.511 -13.877 1.00 95.75 87 MET A CA 1
ATOM 675 C C . MET A 1 87 ? -2.117 15.229 -14.073 1.00 95.75 87 MET A C 1
ATOM 677 O O . MET A 1 87 ? -2.119 16.418 -14.409 1.00 95.75 87 MET A O 1
ATOM 681 N N . PRO A 1 88 ? -0.975 14.530 -13.933 1.00 94.38 88 PRO A N 1
ATOM 682 C CA . PRO A 1 88 ? 0.326 15.099 -14.267 1.00 94.38 88 PRO A CA 1
ATOM 683 C C . PRO A 1 88 ? 0.410 15.430 -15.760 1.00 94.38 88 PRO A C 1
ATOM 685 O O . PRO A 1 88 ? -0.375 14.915 -16.571 1.00 94.38 88 PRO A O 1
ATOM 688 N N . GLU A 1 89 ? 1.405 16.242 -16.130 1.00 92.50 89 GLU A N 1
ATOM 689 C CA . GLU A 1 89 ? 1.644 16.601 -17.527 1.00 92.50 89 GLU A CA 1
ATOM 690 C C . GLU A 1 89 ? 1.659 15.352 -18.422 1.00 92.50 89 GLU A C 1
ATOM 692 O O . GLU A 1 89 ? 2.326 14.357 -18.105 1.00 92.50 89 GLU A O 1
ATOM 697 N N . PRO A 1 90 ? 0.913 15.359 -19.536 1.00 91.56 90 PRO A N 1
ATOM 698 C CA . PRO A 1 90 ? 0.819 14.186 -20.377 1.00 91.56 90 PRO A CA 1
ATOM 699 C C . PRO A 1 90 ? 2.133 13.938 -21.136 1.00 91.56 90 PRO A C 1
ATOM 701 O O . PRO A 1 90 ? 2.694 14.857 -21.734 1.00 91.56 90 PRO A O 1
ATOM 704 N N . PRO A 1 91 ? 2.610 12.685 -21.230 1.00 87.06 91 PRO A N 1
ATOM 705 C CA . PRO A 1 91 ? 3.620 12.300 -22.194 1.00 87.06 91 PRO A CA 1
ATOM 706 C C . PRO A 1 91 ? 3.019 12.411 -23.595 1.00 87.06 91 PRO A C 1
ATOM 708 O O . PRO A 1 91 ? 1.811 12.547 -23.773 1.00 87.06 91 PRO A O 1
ATOM 711 N N . LYS A 1 92 ? 3.852 12.243 -24.625 1.00 87.38 92 LYS A N 1
ATOM 712 C CA . LYS A 1 92 ? 3.444 12.389 -26.036 1.00 87.38 92 LYS A CA 1
ATOM 713 C C . LYS A 1 92 ? 2.184 11.609 -26.450 1.00 87.38 92 LYS A C 1
ATOM 715 O O . LYS A 1 92 ? 1.536 11.988 -27.414 1.00 87.38 92 LYS A O 1
ATOM 720 N N . TRP A 1 93 ? 1.856 10.516 -25.763 1.00 88.25 93 TRP A N 1
ATOM 721 C CA . TRP A 1 93 ? 0.694 9.666 -26.048 1.00 88.25 93 TRP A CA 1
ATOM 722 C C . TRP A 1 93 ? -0.562 10.015 -25.222 1.00 88.25 93 TRP A C 1
ATOM 724 O O . TRP A 1 93 ? -1.595 9.362 -25.370 1.00 88.25 93 TRP A O 1
ATOM 734 N N . GLY A 1 94 ? -0.497 11.038 -24.365 1.00 91.12 94 GLY A N 1
ATOM 735 C CA . GLY A 1 94 ? -1.673 11.736 -23.847 1.00 91.12 94 GLY A CA 1
ATOM 736 C C . GLY A 1 94 ? -2.535 10.988 -22.833 1.00 91.12 94 GLY A C 1
ATOM 737 O O . GLY A 1 94 ? -3.707 11.323 -22.717 1.00 91.12 94 GLY A O 1
ATOM 738 N N . TRP A 1 95 ? -2.024 9.958 -22.147 1.00 93.06 95 TRP A N 1
ATOM 739 C CA . TRP A 1 95 ? -2.833 9.147 -21.217 1.00 93.06 95 TRP A CA 1
ATOM 740 C C . TRP A 1 95 ? -4.078 8.515 -21.862 1.00 93.06 95 TRP A C 1
ATOM 742 O O . TRP A 1 95 ? -5.094 8.302 -21.204 1.00 93.06 95 TRP A O 1
ATOM 752 N N . THR A 1 96 ? -4.021 8.236 -23.164 1.00 92.44 96 THR A N 1
ATOM 753 C CA . THR A 1 96 ? -5.176 7.763 -23.948 1.00 92.44 96 THR A CA 1
ATOM 754 C C . THR A 1 96 ? -5.506 6.283 -23.742 1.00 92.44 96 THR A C 1
ATOM 756 O O . THR A 1 96 ? -6.626 5.869 -24.019 1.00 92.44 96 THR A O 1
ATOM 759 N N . ASP A 1 97 ? -4.557 5.497 -23.235 1.00 94.19 97 ASP A N 1
ATOM 760 C CA . ASP A 1 97 ? -4.714 4.070 -22.954 1.00 94.19 97 ASP A CA 1
ATOM 761 C C . ASP A 1 97 ? -4.641 3.822 -21.444 1.00 94.19 97 ASP A C 1
ATOM 763 O O . ASP A 1 97 ? -3.567 3.889 -20.840 1.00 94.19 97 ASP A O 1
ATOM 767 N N . ASP A 1 98 ? -5.795 3.523 -20.849 1.00 95.81 98 ASP A N 1
ATOM 768 C CA . ASP A 1 98 ? -5.952 3.290 -19.411 1.00 95.81 98 ASP A CA 1
ATOM 769 C C . ASP A 1 98 ? -5.234 2.029 -18.921 1.00 95.81 98 ASP A C 1
ATOM 771 O O . ASP A 1 98 ? -5.042 1.871 -17.722 1.00 95.81 98 ASP A O 1
ATOM 775 N N . THR A 1 99 ? -4.828 1.130 -19.824 1.00 95.25 99 THR A N 1
ATOM 776 C CA . THR A 1 99 ? -4.163 -0.132 -19.471 1.00 95.25 99 THR A CA 1
ATOM 777 C C . THR A 1 99 ? -2.647 -0.007 -19.364 1.00 95.25 99 THR A C 1
ATOM 779 O O . THR A 1 99 ? -1.974 -0.973 -18.996 1.00 95.25 99 THR A O 1
ATOM 782 N N . LYS A 1 100 ? -2.086 1.153 -19.712 1.00 95.75 100 LYS A N 1
ATOM 783 C CA . LYS A 1 100 ? -0.649 1.425 -19.629 1.00 95.75 100 LYS A CA 1
ATOM 784 C C . LYS A 1 100 ? -0.236 1.846 -18.220 1.00 95.75 100 LYS A C 1
ATOM 786 O O . LYS A 1 100 ? -1.073 2.365 -17.479 1.00 95.75 100 LYS A O 1
ATOM 791 N N . PRO A 1 101 ? 1.046 1.658 -17.859 1.00 97.12 101 PRO A N 1
ATOM 792 C CA . PRO A 1 101 ? 1.573 2.165 -16.600 1.00 97.12 101 PRO A CA 1
ATOM 793 C C . PRO A 1 101 ? 1.395 3.680 -16.509 1.00 97.12 101 PRO A C 1
ATOM 795 O O . PRO A 1 101 ? 1.634 4.408 -17.481 1.00 97.12 101 PRO A O 1
ATOM 798 N N . MET A 1 102 ? 0.998 4.144 -15.329 1.00 98.00 102 MET A N 1
ATOM 799 C CA . MET A 1 102 ? 1.063 5.552 -14.978 1.00 98.00 102 MET A CA 1
ATOM 800 C C . MET A 1 102 ? 2.534 5.967 -14.874 1.00 98.00 102 MET A C 1
ATOM 802 O O . MET A 1 102 ? 3.317 5.289 -14.216 1.00 98.00 102 MET A O 1
ATOM 806 N N . VAL A 1 103 ? 2.910 7.066 -15.531 1.00 97.56 103 VAL A N 1
ATOM 807 C CA . VAL A 1 103 ? 4.277 7.617 -15.511 1.00 97.56 103 VAL A CA 1
ATOM 808 C C . VAL A 1 103 ? 4.256 9.141 -15.405 1.00 97.56 103 VAL A C 1
ATOM 810 O O . VAL A 1 103 ? 3.190 9.738 -15.294 1.00 97.56 103 VAL A O 1
ATOM 813 N N . ASN A 1 104 ? 5.414 9.798 -15.475 1.00 96.44 104 ASN A N 1
ATOM 814 C CA . ASN A 1 104 ? 5.540 11.255 -15.329 1.00 96.44 104 ASN A CA 1
ATOM 815 C C . ASN A 1 104 ? 5.028 11.785 -13.974 1.00 96.44 104 ASN A C 1
ATOM 817 O O . ASN A 1 104 ? 4.625 12.943 -13.837 1.00 96.44 104 ASN A O 1
ATOM 821 N N . ILE A 1 105 ? 5.067 10.909 -12.975 1.00 97.06 105 ILE A N 1
ATOM 822 C CA . ILE A 1 105 ? 4.759 11.173 -11.576 1.00 97.06 105 ILE A CA 1
ATOM 823 C C . ILE A 1 105 ? 6.062 11.220 -10.788 1.00 97.06 105 ILE A C 1
ATOM 825 O O . ILE A 1 105 ? 7.025 10.524 -11.123 1.00 97.06 105 ILE A O 1
ATOM 829 N N . ASN A 1 106 ? 6.094 12.072 -9.776 1.00 96.81 106 ASN A N 1
ATOM 830 C CA . ASN A 1 106 ? 7.227 12.160 -8.865 1.00 96.81 106 ASN A CA 1
ATOM 831 C C . ASN A 1 106 ? 6.996 11.245 -7.645 1.00 96.81 106 ASN A C 1
ATOM 833 O O . ASN A 1 106 ? 5.934 10.625 -7.536 1.00 96.81 106 ASN A O 1
ATOM 837 N N . TYR A 1 107 ? 7.972 11.130 -6.743 1.00 96.62 107 TYR A N 1
ATOM 838 C CA . TYR A 1 107 ? 7.849 10.223 -5.593 1.00 96.62 107 TYR A CA 1
ATOM 839 C C . TYR A 1 107 ? 6.653 10.595 -4.699 1.00 96.62 107 TYR A C 1
ATOM 841 O O . TYR A 1 107 ? 5.827 9.747 -4.351 1.00 96.62 107 TYR A O 1
ATOM 849 N N . LYS A 1 108 ? 6.474 11.896 -4.435 1.00 96.12 108 LYS A N 1
ATOM 850 C CA . LYS A 1 108 ? 5.346 12.417 -3.656 1.00 96.12 108 LYS A CA 1
ATOM 851 C C . LYS A 1 108 ? 3.976 12.056 -4.241 1.00 96.12 108 LYS A C 1
ATOM 853 O O . LYS A 1 108 ? 3.065 11.700 -3.499 1.00 96.12 108 LYS A O 1
ATOM 858 N N . ASP A 1 109 ? 3.803 12.128 -5.557 1.00 97.75 109 ASP A N 1
ATOM 859 C CA . ASP A 1 109 ? 2.552 11.740 -6.216 1.00 97.75 109 ASP A CA 1
ATOM 860 C C . ASP A 1 109 ? 2.214 10.263 -5.983 1.00 97.75 109 ASP A C 1
ATOM 862 O O . ASP A 1 109 ? 1.039 9.908 -5.852 1.00 97.75 109 ASP A O 1
ATOM 866 N N . ALA A 1 110 ? 3.238 9.403 -5.959 1.00 98.00 110 ALA A N 1
ATOM 867 C CA . ALA A 1 110 ? 3.082 7.983 -5.679 1.00 98.00 110 ALA A CA 1
ATOM 868 C C . ALA A 1 110 ? 2.635 7.766 -4.223 1.00 98.00 110 ALA A C 1
ATOM 870 O O . ALA A 1 110 ? 1.689 7.017 -3.973 1.00 98.00 110 ALA A O 1
ATOM 871 N N . LEU A 1 111 ? 3.236 8.486 -3.267 1.00 97.31 111 LEU A N 1
ATOM 872 C CA . LEU A 1 111 ? 2.824 8.465 -1.858 1.00 97.31 111 LEU A CA 1
ATOM 873 C C . LEU A 1 111 ? 1.411 9.017 -1.638 1.00 97.31 111 LEU A C 1
ATOM 875 O O . LEU A 1 111 ? 0.638 8.459 -0.857 1.00 97.31 111 LEU A O 1
ATOM 879 N N . ASP A 1 112 ? 1.043 10.082 -2.346 1.00 97.56 112 ASP A N 1
ATOM 880 C CA . ASP A 1 112 ? -0.299 10.654 -2.296 1.00 97.56 112 ASP A CA 1
ATOM 881 C C . ASP A 1 112 ? -1.348 9.641 -2.795 1.00 97.56 112 ASP A C 1
ATOM 883 O O . ASP A 1 112 ? -2.421 9.517 -2.198 1.00 97.56 112 ASP A O 1
ATOM 887 N N . TYR A 1 113 ? -1.028 8.880 -3.850 1.00 97.38 113 TYR A N 1
ATOM 888 C CA . TYR A 1 113 ? -1.865 7.773 -4.318 1.00 97.38 113 TYR A CA 1
ATOM 889 C C . TYR A 1 113 ? -1.959 6.653 -3.271 1.00 97.38 113 TYR A C 1
ATOM 891 O O . TYR A 1 113 ? -3.061 6.190 -2.978 1.00 97.38 113 TYR A O 1
ATOM 899 N N . CYS A 1 114 ? -0.837 6.235 -2.673 1.00 96.75 114 CYS A N 1
ATOM 900 C CA . CYS A 1 114 ? -0.814 5.231 -1.602 1.00 96.75 114 CYS A CA 1
ATOM 901 C C . CYS A 1 114 ? -1.664 5.659 -0.398 1.00 96.75 114 CYS A C 1
ATOM 903 O O . CYS A 1 114 ? -2.430 4.856 0.134 1.00 96.75 114 CYS A O 1
ATOM 905 N N . THR A 1 115 ? -1.589 6.933 -0.009 1.00 95.88 115 THR A N 1
ATOM 906 C CA . THR A 1 115 ? -2.384 7.513 1.083 1.00 95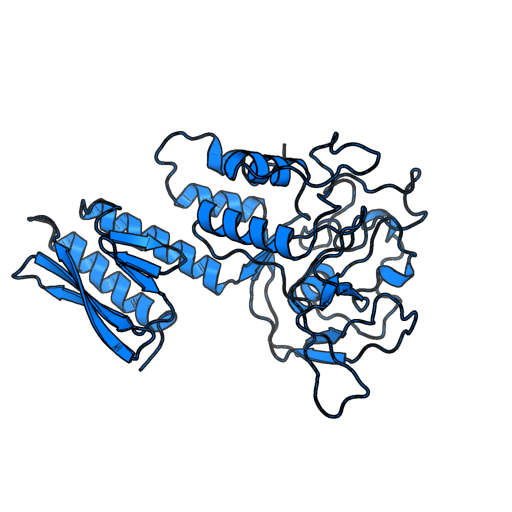.88 115 THR A CA 1
ATOM 907 C C . THR A 1 115 ? -3.871 7.449 0.761 1.00 95.88 115 THR A C 1
ATOM 909 O O . THR A 1 115 ? -4.651 6.899 1.536 1.00 95.88 115 THR A O 1
ATOM 912 N N . TRP A 1 116 ? -4.265 7.926 -0.423 1.00 94.56 116 TRP A N 1
ATOM 913 C CA . TRP A 1 116 ? -5.655 7.862 -0.867 1.00 94.56 116 TRP A CA 1
ATOM 914 C C . TRP A 1 116 ? -6.183 6.427 -0.947 1.00 94.56 116 TRP A C 1
ATOM 916 O O . TRP A 1 116 ? -7.315 6.154 -0.536 1.00 94.56 116 TRP A O 1
ATOM 926 N N . LEU A 1 117 ? -5.374 5.503 -1.466 1.00 91.69 117 LEU A N 1
ATOM 927 C CA . LEU A 1 117 ? -5.755 4.101 -1.563 1.00 91.69 117 LEU A CA 1
ATOM 928 C C . LEU A 1 117 ? -5.889 3.480 -0.168 1.00 91.69 117 LEU A C 1
ATOM 930 O O . LEU A 1 117 ? -6.822 2.711 0.060 1.00 91.69 117 LEU A O 1
ATOM 934 N N . SER A 1 118 ? -5.030 3.875 0.775 1.00 92.12 118 SER A N 1
ATOM 935 C CA . SER A 1 118 ? -5.112 3.439 2.169 1.00 92.12 118 SER A CA 1
ATOM 936 C C . SER A 1 118 ? -6.411 3.880 2.835 1.00 92.12 118 SER A C 1
ATOM 938 O O . SER A 1 118 ? -7.123 3.062 3.418 1.00 92.12 118 SER A O 1
ATOM 940 N N . ASP A 1 119 ? -6.765 5.159 2.687 1.00 88.25 119 ASP A N 1
ATOM 941 C CA . ASP A 1 119 ? -8.020 5.715 3.195 1.00 88.25 119 ASP A CA 1
ATOM 942 C C . ASP A 1 119 ? -9.239 5.046 2.545 1.00 88.25 119 ASP A C 1
ATOM 944 O O . ASP A 1 119 ? -10.210 4.703 3.224 1.00 88.25 119 ASP A O 1
ATOM 948 N N . SER A 1 120 ? -9.171 4.793 1.237 1.00 85.50 120 SER A N 1
ATOM 949 C CA . SER A 1 120 ? -10.261 4.174 0.476 1.00 85.50 120 SER A CA 1
ATOM 950 C C . SER A 1 120 ? -10.499 2.710 0.855 1.00 85.50 120 SER A C 1
ATOM 952 O O . SER A 1 120 ? -11.639 2.243 0.824 1.00 85.50 120 SER A O 1
ATOM 954 N N . LEU A 1 121 ? -9.434 1.978 1.193 1.00 84.25 121 LEU A N 1
ATOM 955 C CA . LEU A 1 121 ? -9.485 0.548 1.500 1.00 84.25 121 LEU A CA 1
ATOM 956 C C . LEU A 1 121 ? -9.463 0.236 3.004 1.00 84.25 121 LEU A C 1
ATOM 958 O O . LEU A 1 121 ? -9.667 -0.917 3.375 1.00 84.25 121 LEU A O 1
ATOM 962 N N . GLN A 1 122 ? -9.233 1.235 3.861 1.00 87.94 122 GLN A N 1
ATOM 963 C CA . GLN A 1 122 ? -9.049 1.065 5.307 1.00 87.94 122 GLN A CA 1
ATOM 964 C C . GLN A 1 122 ? -7.965 0.029 5.650 1.00 87.94 122 GLN A C 1
ATOM 966 O O . GLN A 1 122 ? -8.122 -0.810 6.537 1.00 87.94 122 GLN A O 1
ATOM 971 N N . ILE A 1 123 ? -6.842 0.116 4.939 1.00 89.62 123 ILE A N 1
ATOM 972 C CA . ILE A 1 123 ? -5.643 -0.709 5.109 1.00 89.62 123 ILE A CA 1
ATOM 973 C C . ILE A 1 123 ? -4.430 0.131 4.727 1.00 89.62 123 ILE A C 1
ATOM 975 O O . ILE A 1 123 ? -4.505 0.892 3.770 1.00 89.62 123 ILE A O 1
ATOM 979 N N . LYS A 1 124 ? -3.310 0.020 5.443 1.00 93.06 124 LYS A N 1
ATOM 980 C CA . LYS A 1 124 ? -2.106 0.777 5.088 1.00 93.06 124 LYS A CA 1
ATOM 981 C C . LYS A 1 124 ? -1.505 0.216 3.795 1.00 93.06 124 LYS A C 1
ATOM 983 O O . LYS A 1 124 ? -1.048 -0.924 3.752 1.00 93.06 124 LYS A O 1
ATOM 988 N N . VAL A 1 125 ? -1.522 1.028 2.746 1.00 94.50 125 VAL A N 1
ATOM 989 C CA . VAL A 1 125 ? -0.886 0.778 1.452 1.00 94.50 125 VAL A CA 1
ATOM 990 C C . VAL A 1 125 ? 0.317 1.701 1.323 1.00 94.50 125 VAL A C 1
ATOM 992 O O . VAL A 1 125 ? 0.243 2.883 1.657 1.00 94.50 125 VAL A O 1
ATOM 995 N N . ARG A 1 126 ? 1.428 1.169 0.823 1.00 97.50 126 ARG A N 1
ATOM 996 C CA . ARG A 1 126 ? 2.685 1.903 0.649 1.00 97.50 126 ARG A CA 1
ATOM 997 C C . ARG A 1 126 ? 3.377 1.515 -0.651 1.00 97.50 126 ARG A C 1
ATOM 999 O O . ARG A 1 126 ? 2.935 0.605 -1.356 1.00 97.50 126 ARG A O 1
ATOM 1006 N N . LEU A 1 127 ? 4.471 2.201 -0.960 1.00 98.06 127 LEU A N 1
ATOM 1007 C CA . LEU A 1 127 ? 5.436 1.691 -1.926 1.00 98.06 127 LEU A CA 1
ATOM 1008 C C . LEU A 1 127 ? 6.090 0.412 -1.366 1.00 98.06 127 LEU A C 1
ATOM 1010 O O . LEU A 1 127 ? 6.189 0.261 -0.141 1.00 98.06 127 LEU A O 1
ATOM 1014 N N . PRO A 1 128 ? 6.473 -0.546 -2.226 1.00 96.62 128 PRO A N 1
ATOM 1015 C CA . PRO A 1 128 ? 7.255 -1.695 -1.784 1.00 96.62 128 PRO A CA 1
ATOM 1016 C C . PRO A 1 128 ? 8.614 -1.222 -1.272 1.00 96.62 128 PRO A C 1
ATOM 1018 O O . PRO A 1 128 ? 9.189 -0.299 -1.851 1.00 96.62 128 PRO A O 1
ATOM 1021 N N . HIS A 1 129 ? 9.138 -1.882 -0.240 1.00 92.31 129 HIS A N 1
ATOM 1022 C CA . HIS A 1 129 ? 10.559 -1.744 0.055 1.00 92.31 129 HIS A CA 1
ATOM 1023 C C . HIS A 1 129 ? 11.370 -2.394 -1.072 1.00 92.31 129 HIS A C 1
ATOM 1025 O O . HIS A 1 129 ? 10.875 -3.295 -1.764 1.00 92.31 129 HIS A O 1
ATOM 1031 N N . GLN A 1 130 ? 12.610 -1.963 -1.271 1.00 88.50 130 GLN A N 1
ATOM 1032 C CA . GLN A 1 130 ? 13.466 -2.512 -2.317 1.00 88.50 130 GLN A CA 1
ATOM 1033 C C . GLN A 1 130 ? 13.583 -4.038 -2.220 1.00 88.50 130 GLN A C 1
ATOM 1035 O O . GLN A 1 130 ? 13.406 -4.739 -3.218 1.00 88.50 130 GLN A O 1
ATOM 1040 N N . GLU A 1 131 ? 13.837 -4.563 -1.026 1.00 86.81 131 GLU A N 1
ATOM 1041 C CA . GLU A 1 131 ? 13.981 -5.993 -0.778 1.00 86.81 131 GLU A CA 1
ATOM 1042 C C . GLU A 1 131 ? 12.713 -6.778 -1.121 1.00 86.81 131 GLU A C 1
ATOM 1044 O O . GLU A 1 131 ? 12.792 -7.841 -1.735 1.00 86.81 131 GLU A O 1
ATOM 1049 N N . GLU A 1 132 ? 11.536 -6.231 -0.813 1.00 92.88 132 GLU A N 1
ATOM 1050 C CA . GLU A 1 132 ? 10.250 -6.827 -1.174 1.00 92.88 132 GLU A CA 1
ATOM 1051 C C . GLU A 1 132 ? 10.083 -6.867 -2.690 1.00 92.88 132 GLU A C 1
ATOM 1053 O O . GLU A 1 132 ? 9.666 -7.882 -3.252 1.00 92.88 132 GLU A O 1
ATOM 1058 N N . TRP A 1 133 ? 10.432 -5.772 -3.366 1.00 93.06 133 TRP A N 1
ATOM 1059 C CA . TRP A 1 133 ? 10.337 -5.680 -4.814 1.00 93.06 133 TRP A CA 1
ATOM 1060 C C . TRP A 1 133 ? 11.273 -6.683 -5.497 1.00 93.06 133 TRP A C 1
ATOM 1062 O O . TRP A 1 133 ? 10.831 -7.446 -6.358 1.00 93.06 133 TRP A O 1
ATOM 1072 N N . VAL A 1 134 ? 12.542 -6.737 -5.080 1.00 87.75 134 VAL A N 1
ATOM 1073 C CA . VAL A 1 134 ? 13.573 -7.629 -5.636 1.00 87.75 134 VAL A CA 1
ATOM 1074 C C . VAL A 1 134 ? 13.205 -9.093 -5.396 1.00 87.75 134 VAL A C 1
ATOM 1076 O O . VAL A 1 134 ? 13.234 -9.910 -6.323 1.00 87.75 134 VAL A O 1
ATOM 1079 N N . TYR A 1 135 ? 12.776 -9.425 -4.179 1.00 88.31 135 TYR A N 1
ATOM 1080 C CA . TYR A 1 135 ? 12.353 -10.775 -3.821 1.00 88.31 135 TYR A CA 1
ATOM 1081 C C . TYR A 1 135 ? 11.114 -11.215 -4.615 1.00 88.31 135 TYR A C 1
ATOM 1083 O O . TYR A 1 135 ? 11.071 -12.320 -5.167 1.00 88.31 135 TYR A O 1
ATOM 1091 N N . ALA A 1 136 ? 10.123 -10.328 -4.758 1.00 91.56 136 ALA A N 1
ATOM 1092 C CA . ALA A 1 136 ? 8.939 -10.573 -5.576 1.00 91.56 136 ALA A CA 1
ATOM 1093 C C . ALA A 1 136 ? 9.289 -10.732 -7.064 1.00 91.56 136 ALA A C 1
ATOM 1095 O O . ALA A 1 136 ? 8.761 -11.628 -7.728 1.00 91.56 136 ALA A O 1
ATOM 1096 N N . ALA A 1 137 ? 10.206 -9.915 -7.591 1.00 88.56 137 ALA A N 1
ATOM 1097 C CA . ALA A 1 137 ? 10.681 -10.005 -8.969 1.00 88.56 137 ALA A CA 1
ATOM 1098 C C . ALA A 1 137 ? 11.318 -11.371 -9.251 1.00 88.56 137 ALA A C 1
ATOM 1100 O O . ALA A 1 137 ? 11.083 -11.963 -10.308 1.00 88.56 137 ALA A O 1
ATOM 1101 N N . ASN A 1 138 ? 12.011 -11.923 -8.255 1.00 85.25 138 ASN A N 1
ATOM 1102 C CA . ASN A 1 138 ? 12.643 -13.233 -8.305 1.00 85.25 138 ASN A CA 1
ATOM 1103 C C . ASN A 1 138 ? 11.723 -14.415 -7.950 1.00 85.25 138 ASN A C 1
ATOM 1105 O O . ASN A 1 138 ? 12.183 -15.488 -7.564 1.00 85.25 138 ASN A O 1
ATOM 1109 N N . ASN A 1 139 ? 10.411 -14.270 -8.138 1.00 84.38 139 ASN A N 1
ATOM 1110 C CA . ASN A 1 139 ? 9.424 -15.323 -7.877 1.00 84.38 139 ASN A CA 1
ATOM 1111 C C . ASN A 1 139 ? 9.296 -15.729 -6.397 1.00 84.38 139 ASN A C 1
ATOM 1113 O O . ASN A 1 139 ? 8.889 -16.857 -6.123 1.00 84.38 139 ASN A O 1
ATOM 1117 N N . GLY A 1 140 ? 9.631 -14.837 -5.462 1.00 72.31 140 GLY A N 1
ATOM 1118 C CA . GLY A 1 140 ? 9.597 -15.143 -4.033 1.00 72.31 140 GLY A CA 1
ATOM 1119 C C . GLY A 1 140 ? 10.741 -16.064 -3.609 1.00 72.31 140 GLY A C 1
ATOM 1120 O O . GLY A 1 140 ? 10.517 -17.041 -2.902 1.00 72.31 140 GLY A O 1
ATOM 1121 N N . GLY A 1 141 ? 11.949 -15.816 -4.119 1.00 67.38 141 GLY A N 1
ATOM 1122 C CA . GLY A 1 141 ? 13.121 -16.646 -3.857 1.00 67.38 141 GLY A CA 1
ATOM 1123 C C . GLY A 1 141 ? 14.416 -15.842 -3.793 1.00 67.38 141 GLY A C 1
ATOM 1124 O O . GLY A 1 141 ? 14.451 -14.656 -4.123 1.00 67.38 141 GLY A O 1
ATOM 1125 N N . PHE A 1 142 ? 15.497 -16.510 -3.391 1.00 62.91 142 PHE A N 1
ATOM 1126 C CA . PHE A 1 142 ? 16.830 -15.920 -3.260 1.00 62.91 142 PHE A CA 1
ATOM 1127 C C . PHE A 1 142 ? 17.393 -15.429 -4.601 1.00 62.91 142 PHE A C 1
ATOM 1129 O O . PHE A 1 142 ? 17.446 -16.194 -5.571 1.00 62.91 142 PHE A O 1
ATOM 1136 N N . VAL A 1 143 ? 17.821 -14.166 -4.651 1.00 62.66 143 VAL A N 1
ATOM 1137 C CA . VAL A 1 143 ? 18.520 -13.578 -5.802 1.00 62.66 143 VAL A CA 1
ATOM 1138 C C . VAL A 1 143 ? 20.009 -13.829 -5.639 1.00 62.66 143 VAL A C 1
ATOM 1140 O O . VAL A 1 143 ? 20.597 -13.373 -4.666 1.00 62.66 143 VAL A O 1
ATOM 1143 N N . ASP A 1 144 ? 20.619 -14.531 -6.594 1.00 61.34 144 ASP A N 1
ATOM 1144 C CA . ASP A 1 144 ? 22.077 -14.616 -6.663 1.00 61.34 144 ASP A CA 1
ATOM 1145 C C . ASP A 1 144 ? 22.636 -13.263 -7.150 1.00 61.34 144 ASP A C 1
ATOM 1147 O O . ASP A 1 144 ? 22.354 -12.873 -8.290 1.00 61.34 144 ASP A O 1
ATOM 1151 N N . PRO A 1 145 ? 23.394 -12.540 -6.304 1.00 52.41 145 PRO A N 1
ATOM 1152 C CA . PRO A 1 145 ? 23.829 -11.169 -6.562 1.00 52.41 145 PRO A CA 1
ATOM 1153 C C . PRO A 1 145 ? 24.786 -11.013 -7.745 1.00 52.41 145 PRO A C 1
ATOM 1155 O O . PRO A 1 145 ? 24.850 -9.942 -8.351 1.00 52.41 145 PRO A O 1
ATOM 1158 N N . ILE A 1 146 ? 25.494 -12.084 -8.108 1.00 52.59 146 ILE A N 1
ATOM 1159 C CA . ILE A 1 146 ? 26.571 -12.065 -9.108 1.00 52.59 146 ILE A CA 1
ATOM 1160 C C . ILE A 1 146 ? 26.123 -12.761 -10.404 1.00 52.59 146 ILE A C 1
ATOM 1162 O O . ILE A 1 146 ? 26.775 -12.670 -11.448 1.00 52.59 146 ILE A O 1
ATOM 1166 N N . ASN A 1 147 ? 24.979 -13.446 -10.379 1.00 56.22 147 ASN A N 1
ATOM 1167 C CA . ASN A 1 147 ? 24.517 -14.236 -11.506 1.00 56.22 147 ASN A CA 1
ATOM 1168 C C . ASN A 1 147 ? 23.748 -13.395 -12.534 1.00 56.22 147 ASN A C 1
ATOM 1170 O O . ASN A 1 147 ? 22.515 -13.383 -12.597 1.00 56.22 147 ASN A O 1
ATOM 1174 N N . PHE A 1 148 ? 24.510 -12.746 -13.411 1.00 50.28 148 PHE A N 1
ATOM 1175 C CA . PHE A 1 148 ? 24.012 -12.082 -14.617 1.00 50.28 148 PHE A CA 1
ATOM 1176 C C . PHE A 1 148 ? 23.360 -13.058 -15.630 1.00 50.28 148 PHE A C 1
ATOM 1178 O O . PHE A 1 148 ? 22.662 -12.625 -16.547 1.00 50.28 148 PHE A O 1
ATOM 1185 N N . ASP A 1 149 ? 23.500 -14.377 -15.455 1.00 51.34 149 ASP A N 1
ATOM 1186 C CA . ASP A 1 149 ? 22.815 -15.393 -16.271 1.00 51.34 149 ASP A CA 1
ATOM 1187 C C . ASP A 1 149 ? 21.435 -15.790 -15.704 1.00 51.34 149 ASP A C 1
ATOM 1189 O O . ASP A 1 149 ? 20.726 -16.614 -16.286 1.00 51.34 149 ASP A O 1
ATOM 1193 N N . SER A 1 150 ? 20.999 -15.165 -14.600 1.00 53.66 150 SER A N 1
ATOM 1194 C CA . SER A 1 150 ? 19.655 -15.342 -14.021 1.00 53.66 150 SER A CA 1
ATOM 1195 C C . SER A 1 150 ? 18.532 -14.761 -14.889 1.00 53.66 150 SER A C 1
ATOM 1197 O O . SER A 1 150 ? 17.366 -15.136 -14.735 1.00 53.66 150 SER A O 1
ATOM 1199 N N . ILE A 1 151 ? 18.865 -13.885 -15.846 1.00 57.03 151 ILE A N 1
ATOM 1200 C CA . ILE A 1 151 ? 17.910 -13.396 -16.839 1.00 57.03 151 ILE A CA 1
ATOM 1201 C C . ILE A 1 151 ? 17.512 -14.562 -17.756 1.00 57.03 151 ILE A C 1
ATOM 1203 O O . ILE A 1 151 ? 18.357 -15.070 -18.496 1.00 57.03 151 ILE A O 1
ATOM 1207 N N . PRO A 1 152 ? 16.220 -14.941 -17.828 1.00 60.88 152 PRO A N 1
ATOM 1208 C CA . PRO A 1 152 ? 15.791 -16.013 -18.712 1.00 60.88 152 PRO A CA 1
ATOM 1209 C C . PRO A 1 152 ? 16.224 -15.745 -20.157 1.00 60.88 152 PRO A C 1
ATOM 1211 O O . PRO A 1 152 ? 16.027 -14.644 -20.677 1.00 60.88 152 PRO A O 1
ATOM 1214 N N . ASN A 1 153 ? 16.716 -16.772 -20.860 1.00 57.81 153 ASN A N 1
ATOM 1215 C CA . ASN A 1 153 ? 17.074 -16.680 -22.286 1.00 57.81 153 ASN A CA 1
ATOM 1216 C C . ASN A 1 153 ? 15.937 -16.107 -23.160 1.00 57.81 153 ASN A C 1
ATOM 1218 O O . ASN A 1 153 ? 16.185 -15.576 -24.241 1.00 57.81 153 ASN A O 1
ATOM 1222 N N . ASN A 1 154 ? 14.690 -16.159 -22.672 1.00 71.31 154 ASN A N 1
ATOM 1223 C CA . ASN A 1 154 ? 13.522 -15.547 -23.294 1.00 71.31 154 ASN A CA 1
ATOM 1224 C C . ASN A 1 154 ? 12.962 -14.328 -22.532 1.00 71.31 154 ASN A C 1
ATOM 1226 O O . ASN A 1 154 ? 11.748 -14.147 -22.450 1.00 71.31 154 ASN A O 1
ATOM 1230 N N . ILE A 1 155 ? 13.830 -13.464 -21.992 1.00 77.31 155 ILE A N 1
ATOM 1231 C CA . ILE A 1 155 ? 13.433 -12.251 -21.252 1.00 77.31 155 ILE A CA 1
ATOM 1232 C C . ILE A 1 155 ? 12.445 -11.368 -22.035 1.00 77.31 155 ILE A C 1
ATOM 1234 O O . ILE A 1 155 ? 11.593 -10.718 -21.445 1.00 77.31 155 ILE A O 1
ATOM 1238 N N . LYS A 1 156 ? 12.468 -11.394 -23.375 1.00 81.31 156 LYS A N 1
ATOM 1239 C CA . LYS A 1 156 ? 11.520 -10.643 -24.218 1.00 81.31 156 LYS A CA 1
ATOM 1240 C C . LYS A 1 156 ? 10.053 -11.043 -24.014 1.00 81.31 156 LYS A C 1
ATOM 1242 O O . LYS A 1 156 ? 9.177 -10.266 -24.390 1.00 81.31 156 LYS A O 1
ATOM 1247 N N . LYS A 1 157 ? 9.761 -12.217 -23.446 1.00 84.00 157 LYS A N 1
ATOM 1248 C CA . LYS A 1 157 ? 8.398 -12.611 -23.049 1.00 84.00 157 LYS A CA 1
ATOM 1249 C C . LYS A 1 157 ? 7.935 -11.972 -21.744 1.00 84.00 157 LYS A C 1
ATOM 1251 O O . LYS A 1 157 ? 6.741 -11.740 -21.593 1.00 84.00 157 LYS A O 1
ATOM 1256 N N . LEU A 1 158 ? 8.875 -11.676 -20.852 1.00 81.31 158 LEU A N 1
ATOM 1257 C CA . LEU A 1 158 ? 8.625 -11.202 -19.490 1.00 81.31 158 LEU A CA 1
ATOM 1258 C C . LEU A 1 158 ? 8.813 -9.686 -19.354 1.00 81.31 158 LEU A C 1
ATOM 1260 O O . LEU A 1 158 ? 8.168 -9.062 -18.520 1.00 81.31 158 LEU A O 1
ATOM 1264 N N . ALA A 1 159 ? 9.681 -9.096 -20.180 1.00 87.19 159 ALA A N 1
ATOM 1265 C CA . ALA A 1 159 ? 10.164 -7.733 -20.009 1.00 87.19 159 ALA A CA 1
ATOM 1266 C C . ALA A 1 159 ? 9.934 -6.839 -21.229 1.00 87.19 159 ALA A C 1
ATOM 1268 O O . ALA A 1 159 ? 9.896 -7.298 -22.380 1.00 87.19 159 ALA A O 1
ATOM 1269 N N . VAL A 1 160 ? 9.848 -5.533 -20.968 1.00 88.69 160 VAL A N 1
ATOM 1270 C CA . VAL A 1 160 ? 9.856 -4.472 -21.985 1.00 88.69 160 VAL A CA 1
ATOM 1271 C C . VAL A 1 160 ? 11.047 -3.546 -21.736 1.00 88.69 160 VAL A C 1
ATOM 1273 O O . VAL A 1 160 ? 10.990 -2.659 -20.903 1.00 88.69 160 VAL A O 1
ATOM 1276 N N . PHE A 1 161 ? 12.120 -3.723 -22.489 1.00 89.69 161 PHE A N 1
ATOM 1277 C CA . PHE A 1 161 ? 13.318 -2.877 -22.481 1.00 89.69 161 PHE A CA 1
ATOM 1278 C C . PHE A 1 161 ? 13.614 -2.315 -23.880 1.00 89.69 161 PHE A C 1
ATOM 1280 O O . PHE A 1 161 ? 12.937 -2.657 -24.861 1.00 89.69 161 PHE A O 1
ATOM 1287 N N . LYS A 1 162 ? 14.643 -1.477 -24.004 1.00 89.06 162 LYS A N 1
ATOM 1288 C CA . LYS A 1 162 ? 15.067 -0.888 -25.279 1.00 89.06 162 LYS A CA 1
ATOM 1289 C C . LYS A 1 162 ? 15.339 -1.976 -26.318 1.00 89.06 162 LYS A C 1
ATOM 1291 O O . LYS A 1 162 ? 16.111 -2.902 -26.084 1.00 89.06 162 LYS A O 1
ATOM 1296 N N . ASN A 1 163 ? 14.719 -1.854 -27.488 1.00 83.75 163 ASN A N 1
ATOM 1297 C CA . ASN A 1 163 ? 14.786 -2.804 -28.605 1.00 83.75 163 ASN A CA 1
ATOM 1298 C C . ASN A 1 163 ? 14.175 -4.194 -28.317 1.00 83.75 163 ASN A C 1
ATOM 1300 O O . ASN A 1 163 ? 14.417 -5.152 -29.056 1.00 83.75 163 ASN A O 1
ATOM 1304 N N . SER A 1 164 ? 13.372 -4.333 -27.256 1.00 78.19 164 SER A N 1
ATOM 1305 C CA . SER A 1 164 ? 12.633 -5.572 -26.952 1.00 78.19 164 SER A CA 1
ATOM 1306 C C . SER A 1 164 ? 11.223 -5.615 -27.551 1.00 78.19 164 SER A C 1
ATOM 1308 O O . SER A 1 164 ? 10.640 -6.695 -27.673 1.00 78.19 164 SER A O 1
ATOM 1310 N N . SER A 1 165 ? 10.678 -4.454 -27.928 1.00 70.62 165 SER A N 1
ATOM 1311 C CA . SER A 1 165 ? 9.369 -4.296 -28.558 1.00 70.62 165 SER A CA 1
ATOM 1312 C C . SER A 1 165 ? 9.522 -3.619 -29.921 1.00 70.62 165 SER A C 1
ATOM 1314 O O . SER A 1 165 ? 10.444 -2.835 -30.137 1.00 70.62 165 SER A O 1
ATOM 1316 N N . ALA A 1 166 ? 8.610 -3.911 -30.853 1.00 68.12 166 ALA A N 1
ATOM 1317 C CA . ALA A 1 166 ? 8.648 -3.353 -32.211 1.00 68.12 166 ALA A CA 1
ATOM 1318 C C . ALA A 1 166 ? 8.557 -1.815 -32.240 1.00 68.12 166 ALA A C 1
ATOM 1320 O O . ALA A 1 166 ? 8.944 -1.184 -33.217 1.00 68.12 166 ALA A O 1
ATOM 1321 N N . THR A 1 167 ? 8.030 -1.220 -31.172 1.00 67.81 167 THR A N 1
ATOM 1322 C CA . THR A 1 167 ? 7.670 0.195 -31.098 1.00 67.81 167 THR A CA 1
ATOM 1323 C C . THR A 1 167 ? 8.532 0.996 -30.125 1.00 67.81 167 THR A C 1
ATOM 1325 O O . THR A 1 167 ? 8.420 2.217 -30.130 1.00 67.81 167 THR A O 1
ATOM 1328 N N . ASN A 1 168 ? 9.395 0.362 -29.316 1.00 76.94 168 ASN A N 1
ATOM 1329 C CA . ASN A 1 168 ? 10.206 1.039 -28.289 1.00 76.94 168 ASN A CA 1
ATOM 1330 C C . ASN A 1 168 ? 9.377 2.005 -27.412 1.00 76.94 168 ASN A C 1
ATOM 1332 O O . ASN A 1 168 ? 9.808 3.114 -27.095 1.00 76.94 168 ASN A O 1
ATOM 1336 N N . ILE A 1 169 ? 8.169 1.576 -27.037 1.00 84.25 169 ILE A N 1
ATOM 1337 C CA . ILE A 1 169 ? 7.275 2.262 -26.095 1.00 84.25 169 ILE A CA 1
ATOM 1338 C C . ILE A 1 169 ? 6.880 1.315 -24.962 1.00 84.25 169 ILE A C 1
ATOM 1340 O O . ILE A 1 169 ? 6.923 0.090 -25.123 1.00 84.25 169 ILE A O 1
ATOM 1344 N N . GLN A 1 170 ? 6.414 1.893 -23.859 1.00 88.25 170 GLN A N 1
ATOM 1345 C CA . GLN A 1 170 ? 5.729 1.177 -22.791 1.00 88.25 170 GLN A CA 1
ATOM 1346 C C . GLN A 1 170 ? 4.459 0.482 -23.316 1.00 88.25 170 GLN A C 1
ATOM 1348 O O . GLN A 1 170 ? 3.702 1.036 -24.133 1.00 88.25 170 GLN A O 1
ATOM 1353 N N . LEU A 1 171 ? 4.226 -0.741 -22.843 1.00 92.06 171 LEU A N 1
ATOM 1354 C CA . LEU A 1 171 ? 3.085 -1.582 -23.211 1.00 92.06 171 LEU A CA 1
ATOM 1355 C C . LEU A 1 171 ? 2.048 -1.616 -22.084 1.00 92.06 171 LEU A C 1
ATOM 1357 O O . LEU A 1 171 ? 2.295 -1.119 -20.984 1.00 92.06 171 LEU A O 1
ATOM 1361 N N . CYS A 1 172 ? 0.882 -2.207 -22.359 1.00 93.88 172 CYS A N 1
ATOM 1362 C CA . CYS A 1 172 ? -0.117 -2.434 -21.322 1.00 93.88 172 CYS A CA 1
ATOM 1363 C C . CYS A 1 172 ? 0.456 -3.280 -20.177 1.00 93.88 172 CYS A C 1
ATOM 1365 O O . CYS A 1 172 ? 1.328 -4.129 -20.390 1.00 93.88 172 CYS A O 1
ATOM 1367 N N . VAL A 1 173 ? -0.053 -3.085 -18.960 1.00 95.38 173 VAL A N 1
ATOM 1368 C CA . VAL A 1 173 ? 0.517 -3.687 -17.747 1.00 95.38 173 VAL A CA 1
ATOM 1369 C C . VAL A 1 173 ? 0.402 -5.218 -17.670 1.00 95.38 173 VAL A C 1
ATOM 1371 O O . VAL A 1 173 ? 0.969 -5.832 -16.776 1.00 95.38 173 VAL A O 1
ATOM 1374 N N . THR A 1 174 ? -0.276 -5.850 -18.630 1.00 94.06 174 THR A N 1
ATOM 1375 C CA . THR A 1 174 ? -0.403 -7.314 -18.765 1.00 94.06 174 THR A CA 1
ATOM 1376 C C . THR A 1 174 ? -0.057 -7.828 -20.166 1.00 94.06 174 THR A C 1
ATOM 1378 O O . THR A 1 174 ? -0.372 -8.957 -20.525 1.00 94.06 174 THR A O 1
ATOM 1381 N N . CYS A 1 175 ? 0.629 -7.012 -20.972 1.00 91.69 175 CYS A N 1
ATOM 1382 C CA . CYS A 1 175 ? 1.034 -7.362 -22.339 1.00 91.69 175 CYS A CA 1
ATOM 1383 C C . CYS A 1 175 ? 2.245 -8.318 -22.400 1.00 91.69 175 CYS A C 1
ATOM 1385 O O . CYS A 1 175 ? 2.669 -8.712 -23.489 1.00 91.69 175 CYS A O 1
ATOM 1387 N N . LYS A 1 176 ? 2.831 -8.653 -21.249 1.00 89.56 176 LYS A N 1
ATOM 1388 C CA . LYS A 1 176 ? 3.920 -9.621 -21.084 1.00 89.56 176 LYS A CA 1
ATOM 1389 C C . LYS A 1 176 ? 3.468 -10.756 -20.178 1.00 89.56 176 LYS A C 1
ATOM 1391 O O . LYS A 1 176 ? 2.482 -10.618 -19.462 1.00 89.56 176 LYS A O 1
ATOM 1396 N N . GLU A 1 177 ? 4.172 -11.879 -20.238 1.00 90.56 177 GLU A N 1
ATOM 1397 C CA . GLU A 1 177 ? 3.940 -12.990 -19.317 1.00 90.56 177 GLU A CA 1
ATOM 1398 C C . GLU A 1 177 ? 4.321 -12.551 -17.885 1.00 90.56 177 GLU A C 1
ATOM 1400 O O . GLU A 1 177 ? 5.305 -11.821 -17.718 1.00 90.56 177 GLU A O 1
ATOM 1405 N N . PRO A 1 178 ? 3.559 -12.950 -16.851 1.00 91.62 178 PRO A N 1
ATOM 1406 C CA . PRO A 1 178 ? 3.958 -12.711 -15.473 1.00 91.62 178 PRO A CA 1
ATOM 1407 C C . PRO A 1 178 ? 5.129 -13.619 -15.083 1.00 91.62 178 PRO A C 1
ATOM 1409 O O . PRO A 1 178 ? 5.424 -14.618 -15.743 1.00 91.62 178 PRO A O 1
ATOM 1412 N N . ASN A 1 179 ? 5.766 -13.310 -13.958 1.00 89.19 179 ASN A N 1
ATOM 1413 C CA . ASN A 1 179 ? 6.678 -14.236 -13.302 1.00 89.19 179 ASN A CA 1
ATOM 1414 C C . ASN A 1 179 ? 5.911 -15.454 -12.720 1.00 89.19 179 ASN A C 1
ATOM 1416 O O . ASN A 1 179 ? 4.680 -15.527 -12.778 1.00 89.19 179 ASN A O 1
ATOM 1420 N N . LYS A 1 180 ? 6.619 -16.435 -12.147 1.00 89.50 180 LYS A N 1
ATOM 1421 C CA . LYS A 1 180 ? 6.031 -17.710 -11.682 1.00 89.50 180 LYS A CA 1
ATOM 1422 C C . LYS A 1 180 ? 5.008 -17.555 -10.554 1.00 89.50 180 LYS A C 1
ATOM 1424 O O . LYS A 1 180 ? 4.227 -18.476 -10.336 1.00 89.50 180 LYS A O 1
ATOM 1429 N N . ILE A 1 181 ? 5.007 -16.418 -9.860 1.00 91.12 181 ILE A N 1
ATOM 1430 C CA . ILE A 1 181 ? 4.052 -16.107 -8.788 1.00 91.12 181 ILE A CA 1
ATOM 1431 C C . ILE A 1 181 ? 2.942 -15.149 -9.247 1.00 91.12 181 ILE A C 1
ATOM 1433 O O . ILE A 1 181 ? 2.122 -14.720 -8.444 1.00 91.12 181 ILE A O 1
ATOM 1437 N N . GLY A 1 182 ? 2.863 -14.847 -10.547 1.00 92.12 182 GLY A N 1
ATOM 1438 C CA . GLY A 1 182 ? 1.740 -14.112 -11.130 1.00 92.12 182 GLY A CA 1
ATOM 1439 C C . GLY A 1 182 ? 1.890 -12.590 -11.136 1.00 92.12 182 GLY A C 1
ATOM 1440 O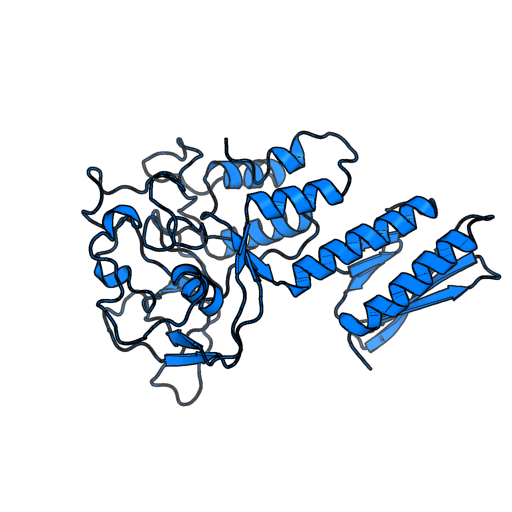 O . GLY A 1 182 ? 0.884 -11.897 -11.297 1.00 92.12 182 GLY A O 1
ATOM 1441 N N . ILE A 1 183 ? 3.109 -12.063 -10.986 1.00 94.00 183 ILE A N 1
ATOM 1442 C CA . ILE A 1 183 ? 3.380 -10.620 -11.016 1.00 94.00 183 ILE A CA 1
ATOM 1443 C C . ILE A 1 183 ? 3.936 -10.217 -12.385 1.00 94.00 183 ILE A C 1
ATOM 1445 O O . ILE A 1 183 ? 4.871 -10.826 -12.904 1.00 94.00 183 ILE A O 1
ATOM 1449 N N . TYR A 1 184 ? 3.360 -9.177 -12.976 1.00 93.31 184 TYR A N 1
ATOM 1450 C CA . TYR A 1 184 ? 3.683 -8.681 -14.309 1.00 93.31 184 TYR A CA 1
ATOM 1451 C C . TYR A 1 184 ? 4.673 -7.519 -14.268 1.00 93.31 184 TYR A C 1
ATOM 1453 O O . TYR A 1 184 ? 4.663 -6.705 -13.340 1.00 93.31 184 TYR A O 1
ATOM 1461 N N . ASN A 1 185 ? 5.461 -7.403 -15.344 1.00 91.38 185 ASN A N 1
ATOM 1462 C CA . ASN A 1 185 ? 6.381 -6.291 -15.600 1.00 91.38 185 ASN A CA 1
ATOM 1463 C C . ASN A 1 185 ? 7.286 -5.956 -14.409 1.00 91.38 185 ASN A C 1
ATOM 1465 O O . ASN A 1 185 ? 7.546 -4.792 -14.148 1.00 91.38 185 ASN A O 1
ATOM 1469 N N . MET A 1 186 ? 7.760 -6.974 -13.687 1.00 91.50 186 MET A N 1
ATOM 1470 C CA . MET A 1 186 ? 8.833 -6.767 -12.711 1.00 91.50 186 MET A CA 1
ATOM 1471 C C . MET A 1 186 ? 10.153 -6.434 -13.411 1.00 91.50 186 MET A C 1
ATOM 1473 O O . MET A 1 186 ? 11.070 -5.971 -12.771 1.00 91.50 186 MET A O 1
ATOM 1477 N N . LEU A 1 187 ? 10.281 -6.671 -14.719 1.00 89.00 187 LEU A N 1
ATOM 1478 C CA . LEU A 1 187 ? 11.462 -6.301 -15.495 1.00 89.00 187 LEU A CA 1
ATOM 1479 C C . LEU A 1 187 ? 11.040 -5.377 -16.641 1.00 89.00 187 LEU A C 1
ATOM 1481 O O . LEU A 1 187 ? 10.324 -5.790 -17.560 1.00 89.00 187 LEU A O 1
ATOM 1485 N N . GLY A 1 188 ? 11.496 -4.132 -16.616 1.00 90.88 188 GLY A N 1
ATOM 1486 C CA . GLY A 1 188 ? 11.213 -3.150 -17.648 1.00 90.88 188 GLY A CA 1
ATOM 1487 C C . GLY A 1 188 ? 9.780 -2.617 -17.616 1.00 90.88 188 GLY A C 1
ATOM 1488 O O . GLY A 1 188 ? 9.095 -2.579 -16.605 1.00 90.88 188 GLY A O 1
ATOM 1489 N N . ASN A 1 189 ? 9.303 -2.216 -18.789 1.00 94.50 189 ASN A N 1
ATOM 1490 C CA . ASN A 1 189 ? 8.131 -1.379 -19.015 1.00 94.50 189 ASN A CA 1
ATOM 1491 C C . ASN A 1 189 ? 8.366 0.023 -18.468 1.00 94.50 189 ASN A C 1
ATOM 1493 O O . ASN A 1 189 ? 8.587 0.928 -19.264 1.00 94.50 189 ASN A O 1
ATOM 1497 N N . VAL A 1 190 ? 8.412 0.199 -17.155 1.00 96.44 190 VAL A N 1
ATOM 1498 C CA . VAL A 1 190 ? 8.727 1.471 -16.500 1.00 96.44 190 VAL A CA 1
ATOM 1499 C C . VAL A 1 190 ? 9.582 1.192 -15.276 1.00 96.44 190 VAL A C 1
ATOM 1501 O O . VAL A 1 190 ? 9.369 0.187 -14.610 1.00 96.44 190 VAL A O 1
ATOM 1504 N N . TRP A 1 191 ? 10.505 2.099 -14.976 1.00 96.69 191 TRP A N 1
ATOM 1505 C CA . TRP A 1 191 ? 11.106 2.180 -13.653 1.00 96.69 191 TRP A CA 1
ATOM 1506 C C . TRP A 1 191 ? 10.001 2.367 -12.617 1.00 96.69 191 TRP A C 1
ATOM 1508 O O . TRP A 1 191 ? 8.996 3.021 -12.904 1.00 96.69 191 TRP A O 1
ATOM 1518 N N . GLU A 1 192 ? 10.182 1.840 -11.416 1.00 97.44 192 GLU A N 1
ATOM 1519 C CA . GLU A 1 192 ? 9.170 1.931 -10.369 1.00 97.44 192 GLU A CA 1
ATOM 1520 C C . GLU A 1 192 ? 9.747 2.548 -9.108 1.00 97.44 192 GLU A C 1
ATOM 1522 O O . GLU A 1 192 ? 10.750 2.055 -8.600 1.00 97.44 192 GLU A O 1
ATOM 1527 N N . TRP A 1 193 ? 9.103 3.603 -8.604 1.00 97.50 193 TRP A N 1
ATOM 1528 C CA . TRP A 1 193 ? 9.405 4.135 -7.278 1.00 97.50 193 TRP A CA 1
ATOM 1529 C C . TRP A 1 193 ? 9.246 3.043 -6.216 1.00 97.50 193 TRP A C 1
ATOM 1531 O O . TRP A 1 193 ? 8.212 2.368 -6.164 1.00 97.50 193 TRP A O 1
ATOM 1541 N N . ALA A 1 194 ? 10.265 2.907 -5.375 1.00 94.44 194 ALA A N 1
ATOM 1542 C CA . ALA A 1 194 ? 10.315 2.000 -4.239 1.00 94.44 194 ALA A CA 1
ATOM 1543 C C . ALA A 1 194 ? 10.855 2.743 -3.013 1.00 94.44 194 ALA A C 1
ATOM 1545 O O . ALA A 1 194 ? 11.547 3.755 -3.142 1.00 94.44 194 ALA A O 1
ATOM 1546 N N . ASP A 1 195 ? 10.521 2.233 -1.834 1.00 89.81 195 ASP A N 1
ATOM 1547 C CA . ASP A 1 195 ? 11.083 2.713 -0.578 1.00 89.81 195 ASP A CA 1
ATOM 1548 C C . ASP A 1 195 ? 12.417 1.996 -0.329 1.00 89.81 195 ASP A C 1
ATOM 1550 O O . ASP A 1 195 ? 12.502 0.769 -0.413 1.00 89.81 195 ASP A O 1
ATOM 1554 N N . GLY A 1 196 ? 13.487 2.742 -0.103 1.00 77.69 196 GLY A N 1
ATOM 1555 C CA . GLY A 1 196 ? 14.829 2.179 -0.031 1.00 77.69 196 GLY A CA 1
ATOM 1556 C C . GLY A 1 196 ? 15.870 3.242 0.267 1.00 77.69 196 GLY A C 1
ATOM 1557 O O . GLY A 1 196 ? 15.649 4.432 0.040 1.00 77.69 196 GLY A O 1
ATOM 1558 N N . TRP A 1 197 ? 17.013 2.797 0.778 1.00 67.31 197 TRP A N 1
ATOM 1559 C CA . TRP A 1 197 ? 18.051 3.683 1.289 1.00 67.31 197 TRP A CA 1
ATOM 1560 C C . TRP A 1 197 ? 19.213 3.805 0.310 1.00 67.31 197 TRP A C 1
ATOM 1562 O O . TRP A 1 197 ? 19.611 2.842 -0.350 1.00 67.31 197 TRP A O 1
ATOM 1572 N N . PHE A 1 198 ? 19.789 5.002 0.250 1.00 62.56 198 PHE A N 1
ATOM 1573 C CA . PHE A 1 198 ? 21.092 5.205 -0.361 1.00 62.56 198 PHE A CA 1
ATOM 1574 C C . PHE A 1 198 ? 22.178 4.828 0.644 1.00 62.56 198 PHE A C 1
ATOM 1576 O O . PHE A 1 198 ? 22.179 5.311 1.773 1.00 62.56 198 PHE A O 1
ATOM 1583 N N . TYR A 1 199 ? 23.112 3.985 0.217 1.00 56.56 199 TYR A N 1
ATOM 1584 C CA . TYR A 1 199 ? 24.338 3.715 0.953 1.00 56.56 199 TYR A CA 1
ATOM 1585 C C . TYR A 1 199 ? 25.490 4.294 0.138 1.00 56.56 199 TYR A C 1
ATOM 1587 O O . TYR A 1 199 ? 25.747 3.844 -0.976 1.00 56.56 199 TYR A O 1
ATOM 1595 N N . ASN A 1 200 ? 26.176 5.299 0.677 1.00 55.03 200 ASN A N 1
ATOM 1596 C CA . ASN A 1 200 ? 27.446 5.744 0.118 1.00 55.03 200 ASN A CA 1
ATOM 1597 C C . ASN A 1 200 ? 28.546 4.796 0.618 1.00 55.03 200 ASN A C 1
ATOM 1599 O O . ASN A 1 200 ? 28.836 4.781 1.811 1.00 55.03 200 ASN A O 1
ATOM 1603 N N . THR A 1 201 ? 29.145 3.995 -0.268 1.00 52.22 201 THR A N 1
ATOM 1604 C CA . THR A 1 201 ? 30.230 3.060 0.099 1.00 52.22 201 THR A CA 1
ATOM 1605 C C . THR A 1 201 ? 31.504 3.751 0.565 1.00 52.22 201 THR A C 1
ATOM 1607 O O . THR A 1 201 ? 32.339 3.099 1.187 1.00 52.22 201 THR A O 1
ATOM 1610 N N . ASP A 1 202 ? 31.659 5.040 0.259 1.00 53.94 202 ASP A N 1
ATOM 1611 C CA . ASP A 1 202 ? 32.846 5.822 0.600 1.00 53.94 202 ASP A CA 1
ATOM 1612 C C . ASP A 1 202 ? 32.690 6.582 1.931 1.00 53.94 202 ASP A C 1
ATOM 1614 O O . ASP A 1 202 ? 33.642 7.211 2.396 1.00 53.94 202 ASP A O 1
ATOM 1618 N N . ALA A 1 203 ? 31.506 6.534 2.555 1.00 53.53 203 ALA A N 1
ATOM 1619 C CA . ALA A 1 203 ? 31.234 7.170 3.840 1.00 53.53 203 ALA A CA 1
ATOM 1620 C C . ALA A 1 203 ? 31.373 6.162 4.998 1.00 53.53 203 ALA A C 1
ATOM 1622 O O . ALA A 1 203 ? 30.889 5.034 4.914 1.00 53.53 203 ALA A O 1
ATOM 1623 N N . GLU A 1 204 ? 32.023 6.570 6.096 1.00 52.19 204 GLU A N 1
ATOM 1624 C CA . GLU A 1 204 ? 32.171 5.744 7.312 1.00 52.19 204 GLU A CA 1
ATOM 1625 C C . GLU A 1 204 ? 30.816 5.434 7.984 1.00 52.19 204 GLU A C 1
ATOM 1627 O O . GLU A 1 204 ? 30.690 4.424 8.676 1.00 52.19 204 GLU A O 1
ATOM 1632 N N . GLU A 1 205 ? 29.793 6.255 7.724 1.00 54.25 205 GLU A N 1
ATOM 1633 C CA . GLU A 1 205 ? 28.397 6.029 8.098 1.00 54.25 205 GLU A CA 1
ATOM 1634 C C . GLU A 1 205 ? 27.474 6.294 6.893 1.00 54.25 205 GLU A C 1
ATOM 1636 O O . GLU A 1 205 ? 27.740 7.207 6.106 1.00 54.25 205 GLU A O 1
ATOM 1641 N N . PRO A 1 206 ? 26.384 5.526 6.715 1.00 55.47 206 PRO A N 1
ATOM 1642 C CA . PRO A 1 206 ? 25.445 5.755 5.625 1.00 55.47 206 PRO A CA 1
ATOM 1643 C C . PRO A 1 206 ? 24.721 7.097 5.786 1.00 55.47 206 PRO A C 1
ATOM 1645 O O . PRO A 1 206 ? 23.818 7.236 6.609 1.00 55.47 206 PRO A O 1
ATOM 1648 N N . GLU A 1 207 ? 25.097 8.086 4.976 1.00 57.19 207 GLU A N 1
ATOM 1649 C CA . GLU A 1 207 ? 24.359 9.345 4.871 1.00 57.19 207 GLU A CA 1
ATOM 1650 C C . GLU A 1 207 ? 23.043 9.123 4.114 1.00 57.19 207 GLU A C 1
ATOM 1652 O O . GLU A 1 207 ? 23.019 8.887 2.902 1.00 57.19 207 GLU A O 1
ATOM 1657 N N . ILE A 1 208 ? 21.929 9.222 4.839 1.00 63.69 208 ILE A N 1
ATOM 1658 C CA . ILE A 1 208 ? 20.589 9.234 4.253 1.00 63.69 208 ILE A CA 1
ATOM 1659 C C . ILE A 1 208 ? 20.368 10.611 3.623 1.00 63.69 208 ILE A C 1
ATOM 1661 O O . ILE A 1 208 ? 20.215 11.610 4.325 1.00 63.69 208 ILE A O 1
ATOM 1665 N N . ASN A 1 209 ? 20.322 10.666 2.294 1.00 70.50 209 ASN A N 1
ATOM 1666 C CA . ASN A 1 209 ? 19.855 11.850 1.584 1.00 70.50 209 ASN A CA 1
ATOM 1667 C C . ASN A 1 209 ? 18.332 11.772 1.411 1.00 70.50 209 ASN A C 1
ATOM 1669 O O . ASN A 1 209 ? 17.845 11.044 0.547 1.00 70.50 209 ASN A O 1
ATOM 1673 N N . GLU A 1 210 ? 17.595 12.534 2.221 1.00 73.44 210 GLU A N 1
ATOM 1674 C CA . GLU A 1 210 ? 16.124 12.572 2.204 1.00 73.44 210 GLU A CA 1
ATOM 1675 C C . GLU A 1 210 ? 15.532 13.118 0.891 1.00 73.44 210 GLU A C 1
ATOM 1677 O O . GLU A 1 210 ? 14.349 12.919 0.633 1.00 73.44 210 GLU A O 1
ATOM 1682 N N . GLU A 1 211 ? 16.328 13.775 0.040 1.00 81.69 211 GLU A N 1
ATOM 1683 C CA . GLU A 1 211 ? 15.874 14.296 -1.256 1.00 81.69 211 GLU A CA 1
ATOM 1684 C C . GLU A 1 211 ? 15.970 13.263 -2.387 1.00 81.69 211 GLU A C 1
ATOM 1686 O O . GLU A 1 211 ? 15.469 13.504 -3.492 1.00 81.69 211 GLU A O 1
ATOM 1691 N N . LEU A 1 212 ? 16.635 12.127 -2.153 1.00 86.19 212 LEU A N 1
ATOM 1692 C CA . LEU A 1 212 ? 16.827 11.069 -3.136 1.00 86.19 212 LEU A CA 1
ATOM 1693 C C . LEU A 1 212 ? 15.967 9.853 -2.790 1.00 86.19 212 LEU A C 1
ATOM 1695 O O . LEU A 1 212 ? 16.036 9.310 -1.693 1.00 86.19 212 LEU A O 1
ATOM 1699 N N . HIS A 1 213 ? 15.238 9.350 -3.784 1.00 89.56 213 HIS A N 1
ATOM 1700 C CA . HIS A 1 213 ? 14.437 8.136 -3.659 1.00 89.56 213 HIS A CA 1
ATOM 1701 C C . HIS A 1 213 ? 14.768 7.118 -4.735 1.00 89.56 213 HIS A C 1
ATOM 1703 O O . HIS A 1 213 ? 15.247 7.445 -5.823 1.00 89.56 213 HIS A O 1
ATOM 1709 N N . MET A 1 214 ? 14.496 5.860 -4.422 1.00 89.62 214 MET A N 1
ATOM 1710 C CA . MET A 1 214 ? 14.901 4.749 -5.254 1.00 89.62 214 MET A CA 1
ATOM 1711 C C . MET A 1 214 ? 13.899 4.465 -6.371 1.00 89.62 214 MET A C 1
ATOM 1713 O O . MET A 1 214 ? 12.683 4.469 -6.167 1.00 89.62 214 MET A O 1
ATOM 1717 N N . VAL A 1 215 ? 14.423 4.124 -7.546 1.00 93.06 215 VAL A N 1
ATOM 1718 C CA . VAL A 1 215 ? 13.674 3.425 -8.590 1.00 93.06 215 VAL A CA 1
ATOM 1719 C C . VAL A 1 215 ? 14.319 2.089 -8.941 1.00 93.06 215 VAL A C 1
ATOM 1721 O O . VAL A 1 215 ? 15.544 1.966 -8.984 1.00 93.06 215 VAL A O 1
ATOM 1724 N N . VAL A 1 216 ? 13.482 1.096 -9.236 1.00 92.25 216 VAL A N 1
ATOM 1725 C CA . VAL A 1 216 ? 13.889 -0.291 -9.520 1.00 92.25 216 VAL A CA 1
ATOM 1726 C C . VAL A 1 216 ? 13.289 -0.825 -10.825 1.00 92.25 216 VAL A C 1
ATOM 1728 O O . VAL A 1 216 ? 12.305 -0.292 -11.343 1.00 92.25 216 VAL A O 1
ATOM 1731 N N . GLY A 1 217 ? 13.914 -1.871 -11.374 1.00 90.31 217 GLY A N 1
ATOM 1732 C CA . GLY A 1 217 ? 13.363 -2.722 -12.438 1.00 90.31 217 GLY A CA 1
ATOM 1733 C C . GLY A 1 217 ? 13.585 -2.293 -13.883 1.00 90.31 217 GLY A C 1
ATOM 1734 O O . GLY A 1 217 ? 13.358 -3.096 -14.792 1.00 90.31 217 GLY A O 1
ATOM 1735 N N . GLY A 1 218 ? 14.078 -1.079 -14.119 1.00 91.81 218 GLY A N 1
ATOM 1736 C CA . GLY A 1 218 ? 14.367 -0.575 -15.456 1.00 91.81 218 GLY A CA 1
ATOM 1737 C C . GLY A 1 218 ? 13.130 -0.247 -16.289 1.00 91.81 218 GLY A C 1
ATOM 1738 O O . GLY A 1 218 ? 11.998 -0.510 -15.901 1.00 91.81 218 GLY A O 1
ATOM 1739 N N . SER A 1 219 ? 13.325 0.322 -17.480 1.00 94.25 219 SER A N 1
ATOM 1740 C CA . SER A 1 219 ? 12.206 0.753 -18.329 1.00 94.25 219 SER A CA 1
ATOM 1741 C C . SER A 1 219 ? 12.309 0.306 -19.784 1.00 94.25 219 SER A C 1
ATOM 1743 O O . SER A 1 219 ? 13.311 -0.247 -20.238 1.00 94.25 219 SER A O 1
ATOM 1745 N N . TYR A 1 220 ? 11.281 0.627 -20.571 1.00 92.94 220 TYR A N 1
ATOM 1746 C CA . TYR A 1 220 ? 11.294 0.458 -22.025 1.00 92.94 220 TYR A CA 1
ATOM 1747 C C . TYR A 1 220 ? 12.406 1.252 -22.746 1.00 92.94 220 TYR A C 1
ATOM 1749 O O . TYR A 1 220 ? 12.687 0.978 -23.916 1.00 92.94 220 TYR A O 1
ATOM 1757 N N . LEU A 1 221 ? 13.032 2.228 -22.078 1.00 92.88 221 LEU A N 1
ATOM 1758 C CA . LEU A 1 221 ? 14.173 3.000 -22.585 1.00 92.88 221 LEU A CA 1
ATOM 1759 C C . LEU A 1 221 ? 15.521 2.429 -22.139 1.00 92.88 221 LEU A C 1
ATOM 1761 O O . LEU A 1 221 ? 16.544 2.751 -22.750 1.00 92.88 221 LEU A O 1
ATOM 1765 N N . SER A 1 222 ? 15.522 1.572 -21.121 1.00 90.19 222 SER A N 1
ATOM 1766 C CA . SER A 1 222 ? 16.729 0.981 -20.561 1.00 90.19 222 SER A CA 1
ATOM 1767 C C . SER A 1 222 ? 17.334 -0.100 -21.462 1.00 90.19 222 SER A C 1
ATOM 1769 O O . SER A 1 222 ? 16.597 -0.882 -22.073 1.00 90.19 222 SER A O 1
ATOM 1771 N N . PRO A 1 223 ? 18.671 -0.206 -21.564 1.00 87.62 223 PRO A N 1
ATOM 1772 C CA . PRO A 1 223 ? 19.323 -1.391 -22.117 1.00 87.62 223 PRO A CA 1
ATOM 1773 C C . PRO A 1 223 ? 18.998 -2.656 -21.305 1.00 87.62 223 PRO A C 1
ATOM 1775 O O . PRO A 1 223 ? 18.585 -2.590 -20.152 1.00 87.62 223 PRO A O 1
ATOM 1778 N N . LYS A 1 224 ? 19.262 -3.834 -21.892 1.00 82.44 224 LYS A N 1
ATOM 1779 C CA . LYS A 1 224 ? 19.048 -5.137 -21.232 1.00 82.44 224 LYS A CA 1
ATOM 1780 C C . LYS A 1 224 ? 19.740 -5.231 -19.861 1.00 82.44 224 LYS A C 1
ATOM 1782 O O . LYS A 1 224 ? 19.202 -5.891 -18.982 1.00 82.44 224 LYS A O 1
ATOM 1787 N N . ARG A 1 225 ? 20.900 -4.583 -19.682 1.00 80.06 225 ARG A N 1
ATOM 1788 C CA . ARG A 1 225 ? 21.648 -4.606 -18.415 1.00 80.06 225 ARG A CA 1
ATOM 1789 C C . ARG A 1 225 ? 20.892 -3.974 -17.242 1.00 80.06 225 ARG A C 1
ATOM 1791 O O . ARG A 1 225 ? 21.109 -4.381 -16.118 1.00 80.06 225 ARG A O 1
ATOM 1798 N N . ASP A 1 226 ? 19.960 -3.053 -17.469 1.00 83.94 226 ASP A N 1
ATOM 1799 C CA . ASP A 1 226 ? 19.214 -2.472 -16.342 1.00 83.94 226 ASP A CA 1
ATOM 1800 C C . ASP A 1 226 ? 18.055 -3.378 -15.892 1.00 83.94 226 ASP A C 1
ATOM 1802 O O . ASP A 1 226 ? 17.314 -3.024 -14.985 1.00 83.94 226 ASP A O 1
ATOM 1806 N N . MET A 1 227 ? 17.858 -4.532 -16.544 1.00 83.81 227 MET A N 1
ATOM 1807 C CA . MET A 1 227 ? 16.869 -5.536 -16.135 1.00 83.81 227 MET A CA 1
ATOM 1808 C C . MET A 1 227 ? 17.418 -6.497 -15.074 1.00 83.81 227 MET A C 1
ATOM 1810 O O . MET A 1 227 ? 16.716 -7.431 -14.690 1.00 83.81 227 MET A O 1
ATOM 1814 N N . TYR A 1 228 ? 18.675 -6.351 -14.652 1.00 78.69 228 TYR A N 1
ATOM 1815 C CA . TYR A 1 228 ? 19.189 -7.145 -13.543 1.00 78.69 228 TYR A CA 1
ATOM 1816 C C . TYR A 1 228 ? 18.528 -6.696 -12.240 1.00 78.69 228 TYR A C 1
ATOM 1818 O O . TYR A 1 228 ? 18.364 -5.505 -11.991 1.00 78.69 228 TYR A O 1
ATOM 1826 N N . LEU A 1 229 ? 18.163 -7.664 -11.398 1.00 78.69 229 LEU A N 1
ATOM 1827 C CA . LEU A 1 229 ? 17.475 -7.405 -10.129 1.00 78.69 229 LEU A CA 1
ATOM 1828 C C . LEU A 1 229 ? 18.339 -6.649 -9.115 1.00 78.69 229 LEU A C 1
ATOM 1830 O O . LEU A 1 229 ? 17.808 -6.104 -8.155 1.00 78.69 229 LEU A O 1
ATOM 1834 N N . ASN A 1 230 ? 19.650 -6.594 -9.352 1.00 72.69 230 ASN A N 1
ATOM 1835 C CA . ASN A 1 230 ? 20.591 -5.808 -8.571 1.00 72.69 230 ASN A CA 1
ATOM 1836 C C . ASN A 1 230 ? 20.722 -4.349 -9.021 1.00 72.69 230 ASN A C 1
ATOM 1838 O O . ASN A 1 230 ? 21.484 -3.600 -8.417 1.00 72.69 230 ASN A O 1
ATOM 1842 N N . LYS A 1 231 ? 19.990 -3.920 -10.059 1.00 80.06 231 LYS A N 1
ATOM 1843 C CA . LYS A 1 231 ? 20.036 -2.535 -10.526 1.00 80.06 231 LYS A CA 1
ATOM 1844 C C . LYS A 1 231 ? 18.919 -1.700 -9.900 1.00 80.06 231 LYS A C 1
ATOM 1846 O O . LYS A 1 231 ? 17.734 -1.914 -10.158 1.00 80.06 231 LYS A O 1
ATOM 1851 N N . ALA A 1 232 ? 19.332 -0.679 -9.160 1.00 84.81 232 ALA A N 1
ATOM 1852 C CA . ALA A 1 232 ? 18.492 0.398 -8.660 1.00 84.81 232 ALA A CA 1
ATOM 1853 C C . ALA A 1 232 ? 19.177 1.751 -8.906 1.00 84.81 232 ALA A C 1
ATOM 1855 O O . ALA A 1 232 ? 20.404 1.816 -9.033 1.00 84.81 232 ALA A O 1
ATOM 1856 N N . LEU A 1 233 ? 18.386 2.820 -9.000 1.00 86.38 233 LEU A N 1
ATOM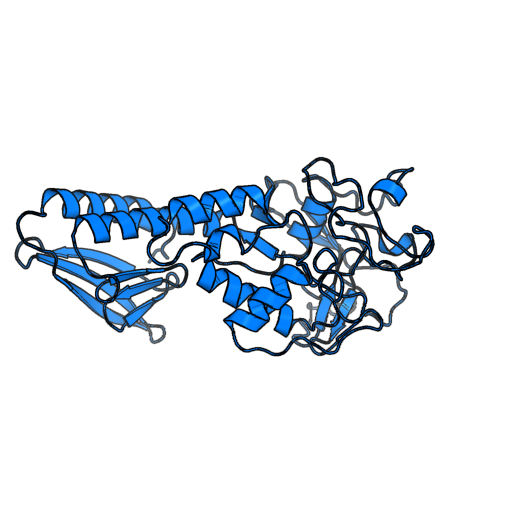 1857 C CA . LEU A 1 233 ? 18.880 4.187 -9.178 1.00 86.38 233 LEU A CA 1
ATOM 1858 C C . LEU A 1 233 ? 18.288 5.104 -8.112 1.00 86.38 233 LEU A C 1
ATOM 1860 O O . LEU A 1 233 ? 17.087 5.044 -7.858 1.00 86.38 233 LEU A O 1
ATOM 1864 N N . MET A 1 234 ? 19.109 5.990 -7.553 1.00 86.94 234 MET A N 1
ATOM 1865 C CA . MET A 1 234 ? 18.634 7.099 -6.728 1.00 86.94 234 MET A CA 1
ATOM 1866 C C . MET A 1 234 ? 18.273 8.292 -7.608 1.00 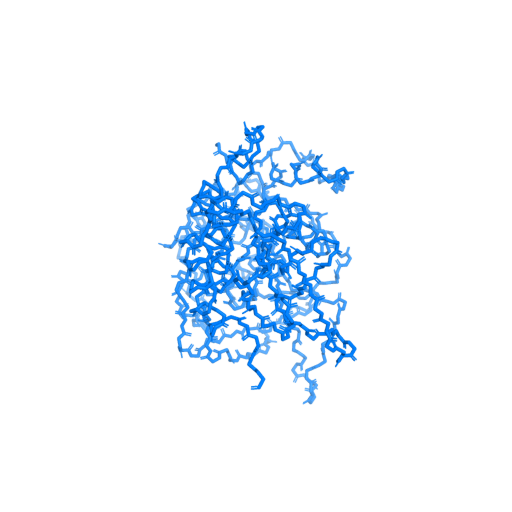86.94 234 MET A C 1
ATOM 1868 O O . MET A 1 234 ? 19.049 8.717 -8.469 1.00 86.94 234 MET A O 1
ATOM 1872 N N . ILE A 1 235 ? 17.079 8.832 -7.393 1.00 88.38 235 ILE A N 1
ATOM 1873 C CA . ILE A 1 235 ? 16.467 9.879 -8.203 1.00 88.38 235 ILE A CA 1
ATOM 1874 C C . ILE A 1 235 ? 15.927 10.973 -7.272 1.00 88.38 235 ILE A C 1
ATOM 1876 O O . ILE A 1 235 ? 15.235 10.640 -6.312 1.00 88.38 235 ILE A O 1
ATOM 1880 N N . PRO A 1 236 ? 16.155 12.269 -7.565 1.00 91.50 236 PRO A N 1
ATOM 1881 C CA . PRO A 1 236 ? 15.571 13.356 -6.782 1.00 91.50 236 PRO A CA 1
ATOM 1882 C C . PRO A 1 236 ? 14.046 13.264 -6.694 1.00 91.50 236 PRO A C 1
ATOM 1884 O O . PRO A 1 236 ? 13.398 13.044 -7.723 1.00 91.50 236 PRO A O 1
ATOM 1887 N N . GLU A 1 237 ? 13.472 13.510 -5.513 1.00 91.56 237 GLU A N 1
ATOM 1888 C CA . GLU A 1 237 ? 12.032 13.397 -5.222 1.00 91.56 237 GLU A CA 1
ATOM 1889 C C . GLU A 1 237 ? 11.157 14.139 -6.233 1.00 91.56 237 GLU A C 1
ATOM 1891 O O . GLU A 1 237 ? 10.103 13.649 -6.633 1.00 91.56 237 GLU A O 1
ATOM 1896 N N . SER A 1 238 ? 11.608 15.313 -6.682 1.00 93.62 238 SER A N 1
ATOM 1897 C CA . SER A 1 238 ? 10.891 16.183 -7.618 1.00 93.62 238 SER A CA 1
ATOM 1898 C C . SER A 1 238 ? 10.889 15.685 -9.069 1.00 93.62 238 SER A C 1
ATOM 1900 O O . SER A 1 238 ? 10.131 16.201 -9.898 1.00 93.62 238 SER A O 1
ATOM 1902 N N . THR A 1 239 ? 11.702 14.676 -9.391 1.00 94.69 239 THR A N 1
ATOM 1903 C CA . THR A 1 239 ? 11.887 14.176 -10.754 1.00 94.69 239 THR A CA 1
ATOM 1904 C C . THR A 1 239 ? 10.614 13.551 -11.302 1.00 94.69 239 THR A C 1
ATOM 1906 O O . THR A 1 239 ? 9.995 12.686 -10.689 1.00 94.69 239 THR A O 1
ATOM 1909 N N . ARG A 1 240 ? 10.271 13.925 -12.536 1.00 95.31 240 ARG A N 1
ATOM 1910 C CA . ARG A 1 240 ? 9.193 13.318 -13.322 1.00 95.31 240 ARG A CA 1
ATOM 1911 C C . ARG A 1 240 ? 9.771 12.834 -14.639 1.00 95.31 240 ARG A C 1
ATOM 1913 O O . ARG A 1 240 ? 10.382 13.612 -15.370 1.00 95.31 240 ARG A O 1
ATOM 1920 N N . LYS A 1 241 ? 9.598 11.549 -14.952 1.00 94.25 241 LYS A N 1
ATOM 1921 C CA . LYS A 1 241 ? 10.016 10.988 -16.245 1.00 94.25 241 LYS A CA 1
ATOM 1922 C C . LYS A 1 241 ? 8.918 10.144 -16.864 1.00 94.25 241 LYS A C 1
ATOM 1924 O O . LYS A 1 241 ? 8.162 9.457 -16.184 1.00 94.25 241 LYS A O 1
ATOM 1929 N N . LYS A 1 242 ? 8.881 10.154 -18.197 1.00 94.25 242 LYS A N 1
ATOM 1930 C CA . LYS A 1 242 ? 7.922 9.407 -19.032 1.00 94.25 242 LYS A CA 1
ATOM 1931 C C . LYS A 1 242 ? 8.056 7.881 -18.943 1.00 94.25 242 LYS A C 1
ATOM 1933 O O . LYS A 1 242 ? 7.316 7.175 -19.618 1.00 94.25 242 LYS A O 1
ATOM 1938 N N . ASP A 1 243 ? 9.034 7.390 -18.200 1.00 94.81 243 ASP A N 1
ATOM 1939 C CA . ASP A 1 243 ? 9.341 5.981 -18.017 1.00 94.81 243 ASP A CA 1
ATOM 1940 C C . ASP A 1 243 ? 9.562 5.615 -16.541 1.00 94.81 243 ASP A C 1
ATOM 1942 O O . ASP A 1 243 ? 10.036 4.515 -16.286 1.00 94.81 243 ASP A O 1
ATOM 1946 N N . ILE A 1 244 ? 9.199 6.502 -15.600 1.00 97.06 244 ILE A N 1
ATOM 1947 C CA . ILE A 1 244 ? 9.121 6.217 -14.159 1.00 97.06 244 ILE A CA 1
ATOM 1948 C C . ILE A 1 244 ? 7.647 6.216 -13.741 1.00 97.06 244 ILE A C 1
ATOM 1950 O O . ILE A 1 244 ? 6.951 7.219 -13.912 1.00 97.06 244 ILE A O 1
ATOM 1954 N N . GLY A 1 245 ? 7.197 5.084 -13.213 1.00 98.06 245 GLY A N 1
ATOM 1955 C CA . GLY A 1 245 ? 5.907 4.850 -12.576 1.00 98.06 245 GLY A CA 1
ATOM 1956 C C . GLY A 1 245 ? 6.098 4.280 -11.173 1.00 98.06 245 GLY A C 1
ATOM 1957 O O . GLY A 1 245 ? 7.072 4.599 -10.497 1.00 98.06 245 GLY A O 1
ATOM 1958 N N . PHE A 1 246 ? 5.162 3.452 -10.713 1.00 98.31 246 PHE A N 1
ATOM 1959 C CA . PHE A 1 246 ? 5.234 2.824 -9.393 1.00 98.31 246 PHE A CA 1
ATOM 1960 C C . PHE A 1 246 ? 4.262 1.649 -9.269 1.00 98.31 246 PHE A C 1
ATOM 1962 O O . PHE A 1 246 ? 3.320 1.499 -10.059 1.00 98.31 246 PHE A O 1
ATOM 1969 N N . ARG A 1 247 ? 4.468 0.839 -8.233 1.00 97.88 247 ARG A N 1
ATOM 1970 C CA . ARG A 1 247 ? 3.512 -0.165 -7.766 1.00 97.88 247 ARG A CA 1
ATOM 1971 C C . ARG A 1 247 ? 3.337 -0.055 -6.259 1.00 97.88 247 ARG A C 1
ATOM 1973 O O . ARG A 1 247 ? 4.055 0.689 -5.600 1.00 97.88 247 ARG A O 1
ATOM 1980 N N . VAL A 1 248 ? 2.362 -0.779 -5.725 1.00 97.81 248 VAL A N 1
ATOM 1981 C CA . VAL A 1 248 ? 2.000 -0.706 -4.304 1.00 97.81 248 VAL A CA 1
ATOM 1982 C C . VAL A 1 248 ? 2.125 -2.053 -3.602 1.00 97.81 248 VAL A C 1
ATOM 1984 O O . VAL A 1 248 ? 1.949 -3.105 -4.231 1.00 97.81 248 VAL A O 1
ATOM 1987 N N . ALA A 1 249 ? 2.389 -2.002 -2.301 1.00 97.50 249 ALA A N 1
ATOM 1988 C CA . ALA A 1 249 ? 2.520 -3.135 -1.398 1.00 97.50 249 ALA A CA 1
ATOM 1989 C C . ALA A 1 249 ? 1.777 -2.896 -0.074 1.00 97.50 249 ALA A C 1
ATOM 1991 O O . ALA A 1 249 ? 1.420 -1.768 0.279 1.00 97.50 249 ALA A O 1
ATOM 1992 N N . ILE A 1 250 ? 1.521 -3.990 0.636 1.00 95.56 250 ILE A N 1
ATOM 1993 C CA . ILE A 1 250 ? 0.818 -4.056 1.917 1.00 95.56 250 ILE A CA 1
ATOM 1994 C C . ILE A 1 250 ? 1.551 -5.094 2.771 1.00 95.56 250 ILE A C 1
ATOM 1996 O O . ILE A 1 250 ? 1.770 -6.217 2.317 1.00 95.56 250 ILE A O 1
ATOM 2000 N N . SER A 1 251 ? 1.919 -4.752 4.006 1.00 94.88 251 SER A N 1
ATOM 2001 C CA . SER A 1 251 ? 2.537 -5.728 4.913 1.00 94.88 251 SER A CA 1
ATOM 2002 C C . SER A 1 251 ? 1.521 -6.802 5.338 1.00 94.88 251 SER A C 1
ATOM 2004 O O . SER A 1 251 ? 0.319 -6.527 5.413 1.00 94.88 251 SER A O 1
ATOM 2006 N N . LEU A 1 252 ? 1.964 -8.028 5.655 1.00 91.94 252 LEU A N 1
ATOM 2007 C CA . LEU A 1 252 ? 1.042 -9.025 6.222 1.00 91.94 252 LEU A CA 1
ATOM 2008 C C . LEU A 1 252 ? 0.391 -8.504 7.513 1.00 91.94 252 LEU A C 1
ATOM 2010 O O . LEU A 1 252 ? -0.793 -8.747 7.738 1.00 91.94 252 LEU A O 1
ATOM 2014 N N . GLU A 1 253 ? 1.135 -7.757 8.329 1.00 90.31 253 GLU A N 1
ATOM 2015 C CA . GLU A 1 253 ? 0.616 -7.145 9.552 1.00 90.31 253 GLU A CA 1
ATOM 2016 C C . GLU A 1 253 ? -0.561 -6.206 9.260 1.00 90.31 253 GLU A C 1
ATOM 2018 O O . GLU A 1 253 ? -1.626 -6.363 9.856 1.00 90.31 253 GLU A O 1
ATOM 2023 N N . ASP A 1 254 ? -0.418 -5.284 8.306 1.00 91.00 254 ASP A N 1
ATOM 2024 C CA . ASP A 1 254 ? -1.476 -4.339 7.937 1.00 91.00 254 ASP A CA 1
ATOM 2025 C C . ASP A 1 254 ? -2.691 -5.051 7.328 1.00 91.00 254 ASP A C 1
ATOM 2027 O O . ASP A 1 254 ? -3.834 -4.684 7.611 1.00 91.00 254 ASP A O 1
ATOM 2031 N N . TYR A 1 255 ? -2.472 -6.116 6.550 1.00 89.88 255 TYR A N 1
ATOM 2032 C CA . TYR A 1 255 ? -3.555 -6.962 6.039 1.00 89.88 255 TYR A CA 1
ATOM 2033 C C . TYR A 1 255 ? -4.315 -7.677 7.159 1.00 89.88 255 TYR A C 1
ATOM 2035 O O . TYR A 1 255 ? -5.550 -7.659 7.186 1.00 89.88 255 TYR A O 1
ATOM 2043 N N . LEU A 1 256 ? -3.608 -8.275 8.119 1.00 87.62 256 LEU A N 1
ATOM 2044 C CA . LEU A 1 256 ? -4.243 -8.904 9.276 1.00 87.62 256 LEU A CA 1
ATOM 2045 C C . LEU A 1 256 ? -4.974 -7.861 10.131 1.00 87.62 256 LEU A C 1
ATOM 2047 O O . LEU A 1 256 ? -6.136 -8.079 10.479 1.00 87.62 256 LEU A O 1
ATOM 2051 N N . LYS A 1 257 ? -4.358 -6.702 10.384 1.00 87.31 257 LYS A N 1
ATOM 2052 C CA . LYS A 1 257 ? -4.953 -5.562 11.098 1.00 87.31 257 LYS A CA 1
ATOM 2053 C C . LYS A 1 257 ? -6.247 -5.101 10.431 1.00 87.31 257 LYS A C 1
ATOM 2055 O O . LYS A 1 257 ? -7.256 -4.955 11.115 1.00 87.31 257 LYS A O 1
ATOM 2060 N N . ALA A 1 258 ? -6.284 -4.996 9.102 1.00 87.50 258 ALA A N 1
ATOM 2061 C CA . ALA A 1 258 ? -7.509 -4.685 8.367 1.00 87.50 258 ALA A CA 1
ATOM 2062 C C . ALA A 1 258 ? -8.616 -5.730 8.608 1.00 87.50 258 ALA A C 1
ATOM 2064 O O . ALA A 1 258 ? -9.753 -5.363 8.903 1.00 87.50 258 ALA A O 1
ATOM 2065 N N . LYS A 1 259 ? -8.309 -7.038 8.587 1.00 85.69 259 LYS A N 1
ATOM 2066 C CA . LYS A 1 259 ? -9.299 -8.092 8.917 1.00 85.69 259 LYS A CA 1
ATOM 2067 C C . LYS A 1 259 ? -9.833 -7.959 10.344 1.00 85.69 259 LYS A C 1
ATOM 2069 O O . LYS A 1 259 ? -11.024 -8.184 10.578 1.00 85.69 259 LYS A O 1
ATOM 2074 N N . LEU A 1 260 ? -8.970 -7.590 11.290 1.00 86.31 260 LEU A N 1
ATOM 2075 C CA . LEU A 1 260 ? -9.351 -7.344 12.681 1.00 86.31 260 LEU A CA 1
ATOM 2076 C C . LEU A 1 260 ? -10.277 -6.128 12.793 1.00 86.31 260 LEU A C 1
ATOM 2078 O O . LEU A 1 260 ? -11.350 -6.253 13.381 1.00 86.31 260 LEU A O 1
ATOM 2082 N N . ILE A 1 261 ? -9.917 -5.006 12.163 1.00 87.69 261 ILE A N 1
ATOM 2083 C CA . ILE A 1 261 ? -10.715 -3.771 12.097 1.00 87.69 261 ILE A CA 1
ATOM 2084 C C . ILE A 1 261 ? -12.114 -4.052 11.546 1.00 87.69 261 ILE A C 1
ATOM 2086 O O . ILE A 1 261 ? -13.114 -3.648 12.137 1.00 87.69 261 ILE A O 1
ATOM 2090 N N . VAL A 1 262 ? -12.205 -4.808 10.450 1.00 86.94 262 VAL A N 1
ATOM 2091 C CA . VAL A 1 262 ? -13.483 -5.219 9.859 1.00 86.94 262 VAL A CA 1
ATOM 2092 C C . VAL A 1 262 ? -14.351 -5.969 10.867 1.00 86.94 262 VAL A C 1
ATOM 2094 O O . VAL A 1 262 ? -15.543 -5.684 10.999 1.00 86.94 262 VAL A O 1
ATOM 2097 N N . LYS A 1 263 ? -13.763 -6.916 11.601 1.00 88.06 263 LYS A N 1
ATOM 2098 C CA . LYS A 1 263 ? -14.490 -7.700 12.599 1.00 88.06 263 LYS A CA 1
ATOM 2099 C C . LYS A 1 263 ? -14.903 -6.862 13.812 1.00 88.06 263 LYS A C 1
ATOM 2101 O O . LYS A 1 263 ? -16.027 -7.021 14.276 1.00 88.06 263 LYS A O 1
ATOM 2106 N N . LEU A 1 264 ? -14.049 -5.955 14.283 1.00 91.00 264 LEU A N 1
ATOM 2107 C CA . LEU A 1 264 ? -14.371 -5.023 15.367 1.00 91.00 264 LEU A CA 1
ATOM 2108 C C . LEU A 1 264 ? -15.521 -4.086 14.987 1.00 91.00 264 LEU A C 1
ATOM 2110 O O . LEU A 1 264 ? -16.479 -3.965 15.742 1.00 91.00 264 LEU A O 1
ATOM 2114 N N . ASN A 1 265 ? -15.490 -3.501 13.790 1.00 91.56 265 ASN A N 1
ATOM 2115 C CA . ASN A 1 265 ? -16.575 -2.641 13.315 1.00 91.56 265 ASN A CA 1
ATOM 2116 C C . ASN A 1 265 ? -17.895 -3.403 13.135 1.00 91.56 265 ASN A C 1
ATOM 2118 O O . ASN A 1 265 ? -18.960 -2.848 13.380 1.00 91.56 265 ASN A O 1
ATOM 2122 N N . ASN A 1 266 ? -17.855 -4.686 12.759 1.00 90.81 266 ASN A N 1
ATOM 2123 C CA . ASN A 1 266 ? -19.065 -5.513 12.743 1.00 90.81 266 ASN A CA 1
ATOM 2124 C C . ASN A 1 266 ? -19.642 -5.710 14.152 1.00 90.81 266 ASN A C 1
ATOM 2126 O O . ASN A 1 266 ? -20.855 -5.646 14.309 1.00 90.81 266 ASN A O 1
ATOM 2130 N N . TYR A 1 267 ? -18.797 -5.875 15.174 1.00 92.69 267 TYR A N 1
ATOM 2131 C CA . TYR A 1 267 ? -19.272 -5.901 16.558 1.00 92.69 267 TYR A CA 1
ATOM 2132 C C . TYR A 1 267 ? -19.870 -4.559 16.998 1.00 92.69 267 TYR A C 1
ATOM 2134 O O . TYR A 1 267 ? -20.905 -4.565 17.657 1.00 92.69 267 TYR A O 1
ATOM 2142 N N . LEU A 1 268 ? -19.278 -3.420 16.614 1.00 93.44 268 LEU A N 1
ATOM 2143 C CA . LEU A 1 268 ? -19.870 -2.100 16.885 1.00 93.44 268 LEU A CA 1
ATOM 2144 C C . LEU A 1 268 ? -21.249 -1.951 16.219 1.00 93.44 268 LEU A C 1
ATOM 2146 O O . LEU A 1 268 ? -22.195 -1.486 16.853 1.00 93.44 268 LEU A O 1
ATOM 2150 N N . ASN A 1 269 ? -21.401 -2.440 14.984 1.00 92.38 269 ASN A N 1
ATOM 2151 C CA . ASN A 1 269 ? -22.697 -2.480 14.301 1.00 92.38 269 ASN A CA 1
ATOM 2152 C C . ASN A 1 269 ? -23.710 -3.381 15.029 1.00 92.38 269 ASN A C 1
ATOM 2154 O O . ASN A 1 269 ? -24.866 -2.993 15.190 1.00 92.38 269 ASN A O 1
ATOM 2158 N N . ASP A 1 270 ? -23.296 -4.563 15.501 1.00 93.12 270 ASP A N 1
ATOM 2159 C CA . ASP A 1 270 ? -24.152 -5.467 16.285 1.00 93.12 270 ASP A CA 1
ATOM 2160 C C . ASP A 1 270 ? -24.584 -4.832 17.620 1.00 93.12 270 ASP A C 1
ATOM 2162 O O . ASP A 1 270 ? -25.695 -5.078 18.106 1.00 93.12 270 ASP A O 1
ATOM 2166 N N . LEU A 1 271 ? -23.731 -3.979 18.193 1.00 95.12 271 LEU A N 1
ATOM 2167 C CA . LEU A 1 271 ? -24.021 -3.149 19.363 1.00 95.12 271 LEU A CA 1
ATOM 2168 C C . LEU A 1 271 ? -24.926 -1.951 19.049 1.00 95.12 271 LEU A C 1
ATOM 2170 O O . LEU A 1 271 ? -25.430 -1.345 19.984 1.00 95.12 271 LEU A O 1
ATOM 2174 N N . ALA A 1 272 ? -25.190 -1.649 17.775 1.00 94.38 272 ALA A N 1
ATOM 2175 C CA . ALA A 1 272 ? -25.878 -0.438 17.324 1.00 94.38 272 ALA A CA 1
ATOM 2176 C C . ALA A 1 272 ? -25.188 0.865 17.776 1.00 94.38 272 ALA A C 1
ATOM 2178 O O . ALA A 1 272 ? -25.862 1.851 18.067 1.00 94.38 272 ALA A O 1
ATOM 2179 N N . ILE A 1 273 ? -23.852 0.858 17.821 1.00 93.19 273 ILE A N 1
ATOM 2180 C CA . ILE A 1 273 ? -23.033 2.060 18.025 1.00 93.19 273 ILE A CA 1
ATOM 2181 C C . ILE A 1 273 ? -22.833 2.743 16.670 1.00 93.19 273 ILE A C 1
ATOM 2183 O O . ILE A 1 273 ? -22.481 2.086 15.685 1.00 93.19 273 ILE A O 1
ATOM 2187 N N . ASP A 1 274 ? -23.079 4.053 16.604 1.00 90.44 274 ASP A N 1
ATOM 2188 C CA . ASP A 1 274 ? -22.903 4.816 15.369 1.00 90.44 274 ASP A CA 1
ATOM 2189 C C . ASP A 1 274 ? -21.410 4.970 15.039 1.00 90.44 274 ASP A C 1
ATOM 2191 O O . ASP A 1 274 ? -20.577 5.211 15.911 1.00 90.44 274 ASP A O 1
ATOM 2195 N N . LYS A 1 275 ? -21.057 4.872 13.754 1.00 86.88 275 LYS A N 1
ATOM 2196 C CA . LYS A 1 275 ? -19.665 5.002 13.290 1.00 86.88 275 LYS A CA 1
ATOM 2197 C C . LYS A 1 275 ? -19.028 6.363 13.611 1.00 86.88 275 LYS A C 1
ATOM 2199 O O . LYS A 1 275 ? -17.807 6.466 13.630 1.00 86.88 275 LYS A O 1
ATOM 2204 N N . ASN A 1 276 ? -19.835 7.405 13.812 1.00 87.75 276 ASN A N 1
ATOM 2205 C CA . ASN A 1 276 ? -19.359 8.725 14.215 1.00 87.75 276 ASN A CA 1
ATOM 2206 C C . ASN A 1 276 ? -19.109 8.797 15.732 1.00 87.75 276 ASN A C 1
ATOM 2208 O O . ASN A 1 276 ? -18.372 9.665 16.183 1.00 87.75 276 ASN A O 1
ATOM 2212 N N . GLU A 1 277 ? -19.702 7.895 16.519 1.00 93.06 277 GLU A N 1
ATOM 2213 C CA . GLU A 1 277 ? -19.419 7.768 17.952 1.00 93.06 277 GLU A CA 1
ATOM 2214 C C . GLU A 1 277 ? -18.204 6.878 18.198 1.00 93.06 277 GLU A C 1
ATOM 2216 O O . GLU A 1 277 ? -17.366 7.199 19.037 1.00 93.06 277 GLU A O 1
ATOM 2221 N N . MET A 1 278 ? -18.082 5.767 17.467 1.00 94.69 278 MET A N 1
ATOM 2222 C CA . MET A 1 278 ? -16.907 4.908 17.539 1.00 94.69 278 MET A CA 1
ATOM 2223 C C . MET A 1 278 ? -16.689 4.143 16.234 1.00 94.69 278 MET A C 1
ATOM 2225 O O . MET A 1 278 ? -17.601 3.512 15.702 1.00 94.69 278 MET A O 1
ATOM 2229 N N . GLN A 1 279 ? -15.450 4.134 15.747 1.00 93.62 279 GLN A N 1
ATOM 2230 C CA . GLN A 1 279 ? -15.048 3.354 14.586 1.00 93.62 279 GLN A CA 1
ATOM 2231 C C . GLN A 1 279 ? -13.574 2.952 14.673 1.00 93.62 279 GLN A C 1
ATOM 2233 O O . GLN A 1 279 ? -12.690 3.759 14.946 1.00 93.62 279 GLN A O 1
ATOM 2238 N N . PHE A 1 280 ? -13.287 1.699 14.338 1.00 92.31 280 PHE A N 1
ATOM 2239 C CA . PHE A 1 280 ? -11.926 1.237 14.099 1.00 92.31 280 PHE A CA 1
ATOM 2240 C C . PHE A 1 280 ? -11.511 1.555 12.661 1.00 92.31 280 PHE A C 1
ATOM 2242 O O . PHE A 1 280 ? -12.233 1.257 11.707 1.00 92.31 280 PHE A O 1
ATOM 2249 N N . THR A 1 281 ? -10.334 2.144 12.495 1.00 91.88 281 THR A N 1
ATOM 2250 C CA . THR A 1 281 ? -9.749 2.507 11.197 1.00 91.88 281 THR A CA 1
ATOM 2251 C C . THR A 1 281 ? -8.324 1.980 11.116 1.00 91.88 281 THR A C 1
ATOM 2253 O O . THR A 1 281 ? -7.743 1.580 12.123 1.00 91.88 281 THR A O 1
ATOM 2256 N N . TYR A 1 282 ? -7.707 2.010 9.936 1.00 89.25 282 TYR A N 1
ATOM 2257 C CA . TYR A 1 282 ? -6.293 1.629 9.818 1.00 89.25 282 TYR A CA 1
ATOM 2258 C C . TYR A 1 282 ? -5.332 2.621 10.499 1.00 89.25 282 TYR A C 1
ATOM 2260 O O . TYR A 1 282 ? -4.188 2.263 10.758 1.00 89.25 282 TYR A O 1
ATOM 2268 N N . LYS A 1 283 ? -5.795 3.842 10.810 1.00 91.25 283 LYS A N 1
ATOM 2269 C CA . LYS A 1 283 ? -5.030 4.872 11.533 1.00 91.25 283 LYS A CA 1
ATOM 2270 C C . LYS A 1 283 ? -5.134 4.728 13.053 1.00 91.25 283 LYS A C 1
ATOM 2272 O O . LYS A 1 283 ? -4.254 5.193 13.765 1.00 91.25 283 LYS A O 1
ATOM 2277 N N . GLY A 1 284 ? -6.204 4.113 13.547 1.00 92.06 284 GLY A N 1
ATOM 2278 C CA . GLY A 1 284 ? -6.472 4.029 14.976 1.00 92.06 284 GLY A CA 1
ATOM 2279 C C . GLY A 1 284 ? -7.943 3.811 15.300 1.00 92.06 284 GLY A C 1
ATOM 2280 O O . GLY A 1 284 ? -8.753 3.479 14.427 1.00 92.06 284 GLY A O 1
ATOM 2281 N N . ILE A 1 285 ? -8.290 4.049 16.558 1.00 93.56 285 ILE A N 1
ATOM 2282 C CA . ILE A 1 285 ? -9.664 4.033 17.053 1.00 93.56 285 ILE A CA 1
ATOM 2283 C C . ILE A 1 285 ? -10.184 5.470 17.046 1.00 93.56 285 ILE A C 1
ATOM 2285 O O . ILE A 1 285 ? -9.688 6.312 17.791 1.00 93.56 285 ILE A O 1
ATOM 2289 N N . LEU A 1 286 ? -11.164 5.761 16.195 1.00 93.38 286 LEU A N 1
ATOM 2290 C CA . LEU A 1 286 ? -11.922 7.003 16.261 1.00 93.38 286 LEU A CA 1
ATOM 2291 C C . LEU A 1 286 ? -13.006 6.825 17.325 1.00 93.38 286 LEU A C 1
ATOM 2293 O O . LEU A 1 286 ? -13.824 5.916 17.212 1.00 93.38 286 LEU A O 1
ATOM 2297 N N . CYS A 1 287 ? -12.994 7.656 18.359 1.00 92.00 287 CYS A N 1
ATOM 2298 C CA . CYS A 1 287 ? -14.002 7.679 19.411 1.00 92.00 287 CYS A CA 1
ATOM 2299 C C . CYS A 1 287 ? -14.478 9.123 19.581 1.00 92.00 287 CYS A C 1
ATOM 2301 O O . CYS A 1 287 ? -13.714 9.987 20.020 1.00 92.00 287 CYS A O 1
ATOM 2303 N N . SER A 1 288 ? -15.726 9.390 19.197 1.00 85.06 288 SER A N 1
ATOM 2304 C CA . SER A 1 288 ? -16.244 10.738 18.952 1.00 85.06 288 SER A CA 1
ATOM 2305 C C . SER A 1 288 ? -15.282 11.502 18.023 1.00 85.06 288 SER A C 1
ATOM 2307 O O . SER A 1 288 ? -14.924 10.996 16.963 1.00 85.06 288 SER A O 1
ATOM 2309 N N . ASP A 1 289 ? -14.776 12.663 18.440 1.00 85.44 289 ASP A N 1
ATOM 2310 C CA . ASP A 1 289 ? -13.836 13.471 17.651 1.00 85.44 289 ASP A CA 1
ATOM 2311 C C . ASP A 1 289 ? -12.353 13.147 17.924 1.00 85.44 289 ASP A C 1
ATOM 2313 O O . ASP A 1 289 ? -11.454 13.857 17.468 1.00 85.44 289 ASP A O 1
ATOM 2317 N N . THR A 1 290 ? -12.065 12.092 18.691 1.00 89.38 290 THR A N 1
ATOM 2318 C CA . THR A 1 290 ? -10.697 11.728 19.084 1.00 89.38 290 THR A CA 1
ATOM 2319 C C . THR A 1 290 ? -10.207 10.526 18.292 1.00 89.38 290 THR A C 1
ATOM 2321 O O . THR A 1 290 ? -10.751 9.431 18.416 1.00 89.38 290 THR A O 1
ATOM 2324 N N . LEU A 1 291 ? -9.133 10.707 17.519 1.00 92.56 291 LEU A N 1
ATOM 2325 C CA . LEU A 1 291 ? -8.401 9.603 16.900 1.00 92.56 291 LEU A CA 1
ATOM 2326 C C . LEU A 1 291 ? -7.278 9.132 17.830 1.00 92.56 291 LEU A C 1
ATOM 2328 O O . LEU A 1 291 ? -6.281 9.828 18.022 1.00 92.56 291 LEU A O 1
ATOM 2332 N N . VAL A 1 292 ? -7.428 7.926 18.364 1.00 92.94 292 VAL A N 1
ATOM 2333 C CA . VAL A 1 292 ? -6.405 7.248 19.161 1.00 92.94 292 VAL A CA 1
ATOM 2334 C C . VAL A 1 292 ? -5.560 6.376 18.232 1.00 92.94 292 VAL A C 1
ATOM 2336 O O . VAL A 1 292 ? -6.046 5.359 17.738 1.00 92.94 292 VAL A O 1
ATOM 2339 N N . SER A 1 293 ? -4.318 6.793 17.956 1.00 91.50 293 SER A N 1
ATOM 2340 C CA . SER A 1 293 ? -3.401 6.077 17.049 1.00 91.50 293 SER A CA 1
ATOM 2341 C C . SER A 1 293 ? -3.101 4.662 17.542 1.00 91.50 293 SER A C 1
ATOM 2343 O O . SER A 1 293 ? -2.932 4.460 18.740 1.00 91.50 293 SER A O 1
ATOM 2345 N N . TRP A 1 294 ? -2.942 3.705 16.624 1.00 89.50 294 TRP A N 1
ATOM 2346 C CA . TRP A 1 294 ? -2.467 2.355 16.963 1.00 89.50 294 TRP A CA 1
ATOM 2347 C C . TRP A 1 294 ? -1.065 2.329 17.589 1.00 89.50 294 TRP A C 1
ATOM 2349 O O . TRP A 1 294 ? -0.739 1.364 18.272 1.00 89.50 294 TRP A O 1
ATOM 2359 N N . ASP A 1 295 ? -0.270 3.382 17.388 1.00 88.88 295 ASP A N 1
ATOM 2360 C CA . ASP A 1 295 ? 1.063 3.529 17.990 1.00 88.88 295 ASP A CA 1
ATOM 2361 C C . ASP A 1 295 ? 1.008 4.033 19.444 1.00 88.88 295 ASP A C 1
ATOM 2363 O O . ASP A 1 295 ? 2.027 4.071 20.131 1.00 88.88 295 ASP A O 1
ATOM 2367 N N . ALA A 1 296 ? -0.169 4.444 19.926 1.00 89.81 296 ALA A N 1
ATOM 2368 C CA . ALA A 1 296 ? -0.357 4.815 21.320 1.00 89.81 296 ALA A CA 1
ATOM 2369 C C . ALA A 1 296 ? -0.460 3.567 22.204 1.00 89.81 296 ALA A C 1
ATOM 2371 O O . ALA A 1 296 ? -0.980 2.526 21.793 1.00 89.81 296 ALA A O 1
ATOM 2372 N N . PHE A 1 297 ? -0.063 3.701 23.470 1.00 90.50 297 PHE A N 1
ATOM 2373 C CA . PHE A 1 297 ? -0.550 2.777 24.489 1.00 90.50 297 PHE A CA 1
ATOM 2374 C C . PHE A 1 297 ? -2.075 2.901 24.558 1.00 90.50 297 PHE A C 1
ATOM 2376 O O . PHE A 1 297 ? -2.587 4.010 24.726 1.00 90.50 297 PHE A O 1
ATOM 2383 N N . ILE A 1 298 ? -2.786 1.782 24.404 1.00 91.88 298 ILE A N 1
ATOM 2384 C CA . ILE A 1 298 ? -4.249 1.713 24.427 1.00 91.88 298 ILE A CA 1
ATOM 2385 C C . ILE A 1 298 ? -4.672 0.596 25.374 1.00 91.88 298 ILE A C 1
ATOM 2387 O O . ILE A 1 298 ? -4.269 -0.557 25.224 1.00 91.88 298 ILE A O 1
ATOM 2391 N N . LYS A 1 299 ? -5.584 0.918 26.286 1.00 91.88 299 LYS A N 1
ATOM 2392 C CA . LYS A 1 299 ? -6.297 -0.043 27.117 1.00 91.88 299 LYS A CA 1
ATOM 2393 C C . LYS A 1 299 ? -7.795 0.156 26.937 1.00 91.88 299 LYS A C 1
ATOM 2395 O O . LYS A 1 299 ? -8.349 1.178 27.326 1.00 91.88 299 LYS A O 1
ATOM 2400 N N . LEU A 1 300 ? -8.456 -0.845 26.362 1.00 93.19 300 LEU A N 1
ATOM 2401 C CA . LEU A 1 300 ? -9.911 -0.867 26.248 1.00 93.19 300 LEU A CA 1
ATOM 2402 C C . LEU A 1 300 ? -10.505 -1.660 27.411 1.00 93.19 300 LEU A C 1
ATOM 2404 O O . LEU A 1 300 ? -10.075 -2.779 27.690 1.00 93.19 300 LEU A O 1
ATOM 2408 N N . SER A 1 301 ? -11.514 -1.096 28.061 1.00 94.44 301 SER A N 1
ATOM 2409 C CA . SER A 1 301 ? -12.301 -1.760 29.096 1.00 94.44 301 SER A CA 1
ATOM 2410 C C . SER A 1 301 ? -13.796 -1.493 28.907 1.00 94.44 301 SER A C 1
ATOM 2412 O O . SER A 1 301 ? -14.201 -0.672 28.082 1.00 94.44 301 SER A O 1
ATOM 2414 N N . VAL A 1 302 ? -14.634 -2.237 29.630 1.00 96.06 302 VAL A N 1
ATOM 2415 C CA . VAL A 1 302 ? -16.093 -2.082 29.594 1.00 96.06 302 VAL A CA 1
ATOM 2416 C C . VAL A 1 302 ? -16.609 -1.886 31.010 1.00 96.06 302 VAL A C 1
ATOM 2418 O O . VAL A 1 302 ? -16.409 -2.747 31.867 1.00 96.06 302 VAL A O 1
ATOM 2421 N N . ASP A 1 303 ? -17.312 -0.779 31.225 1.00 95.94 303 ASP A N 1
ATOM 2422 C CA . ASP A 1 303 ? -18.119 -0.550 32.416 1.00 95.94 303 ASP A CA 1
ATOM 2423 C C . ASP A 1 303 ? -19.533 -1.083 32.154 1.00 95.94 303 ASP A C 1
ATOM 2425 O O . ASP A 1 303 ? -20.288 -0.549 31.332 1.00 95.94 303 ASP A O 1
ATOM 2429 N N . TYR A 1 304 ? -19.881 -2.183 32.821 1.00 93.69 304 TYR A N 1
ATOM 2430 C CA . TYR A 1 304 ? -21.182 -2.829 32.662 1.00 93.69 304 TYR A CA 1
ATOM 2431 C C . TYR A 1 304 ? -22.298 -2.134 33.445 1.00 93.69 304 TYR A C 1
ATOM 2433 O O . TYR A 1 304 ? -23.456 -2.243 33.049 1.00 93.69 304 TYR A O 1
ATOM 2441 N N . GLU A 1 305 ? -21.973 -1.410 34.517 1.00 93.31 305 GLU A N 1
ATOM 2442 C CA . GLU A 1 305 ? -22.966 -0.686 35.314 1.00 93.31 305 GLU A CA 1
ATOM 2443 C C . GLU A 1 305 ? -23.390 0.599 34.600 1.00 93.31 305 GLU A C 1
ATOM 2445 O O . GLU A 1 305 ? -24.580 0.892 34.483 1.00 93.31 305 GLU A O 1
ATOM 2450 N N . LEU A 1 306 ? -22.417 1.338 34.059 1.00 95.75 306 LEU A N 1
ATOM 2451 C CA . LEU A 1 306 ? -22.649 2.589 33.332 1.00 95.75 306 LEU A CA 1
ATOM 2452 C C . LEU A 1 306 ? -22.885 2.394 31.830 1.00 95.75 306 LEU A C 1
ATOM 2454 O O . LEU A 1 306 ? -23.172 3.365 31.129 1.00 95.75 306 LEU A O 1
ATOM 2458 N N . ARG A 1 307 ? -22.776 1.156 31.336 1.00 96.06 307 ARG A N 1
ATOM 2459 C CA . ARG A 1 307 ? -22.892 0.783 29.919 1.00 96.06 307 ARG A CA 1
ATOM 2460 C C . ARG A 1 307 ? -21.945 1.564 29.006 1.00 96.06 307 ARG A C 1
ATOM 2462 O O . ARG A 1 307 ? -22.360 2.102 27.979 1.00 96.06 307 ARG A O 1
ATOM 2469 N N . LYS A 1 308 ? -20.663 1.614 29.373 1.00 95.94 308 LYS A N 1
ATOM 2470 C CA . LYS A 1 308 ? -19.624 2.338 28.628 1.00 95.94 308 LYS A CA 1
ATOM 2471 C C . LYS A 1 308 ? -18.551 1.408 28.086 1.00 95.94 308 LYS A C 1
ATOM 2473 O O . LYS A 1 308 ? -18.090 0.508 28.783 1.00 95.94 308 LYS A O 1
ATOM 2478 N N . ILE A 1 309 ? -18.113 1.677 26.864 1.00 95.88 309 ILE A N 1
ATOM 2479 C CA . ILE A 1 309 ? -16.807 1.252 26.361 1.00 95.88 309 ILE A CA 1
ATOM 2480 C C . ILE A 1 309 ? -15.836 2.375 26.703 1.00 95.88 309 ILE A C 1
ATOM 2482 O O . ILE A 1 309 ? -16.094 3.524 26.353 1.00 95.88 309 ILE A O 1
ATOM 2486 N N . VAL A 1 310 ? -14.752 2.045 27.394 1.00 95.38 310 VAL A N 1
ATOM 2487 C CA . VAL A 1 310 ? -13.758 3.002 27.884 1.00 95.38 310 VAL A CA 1
ATOM 2488 C C . VAL A 1 310 ? -12.428 2.703 27.211 1.00 95.38 310 VAL A C 1
ATOM 2490 O O . VAL A 1 310 ? -11.970 1.561 27.221 1.00 95.38 310 VAL A O 1
ATOM 2493 N N . ILE A 1 311 ? -11.819 3.721 26.615 1.00 94.69 311 ILE A N 1
ATOM 2494 C CA . ILE A 1 311 ? -10.509 3.658 25.973 1.00 94.69 311 ILE A CA 1
ATOM 2495 C C . ILE A 1 311 ? -9.580 4.583 26.746 1.00 94.69 311 ILE A C 1
ATOM 2497 O O . ILE A 1 311 ? -9.646 5.801 26.586 1.00 94.69 311 ILE A O 1
ATOM 2501 N N . ASP A 1 312 ? -8.700 4.007 27.554 1.00 94.12 312 ASP A N 1
ATOM 2502 C CA . ASP A 1 312 ? -7.591 4.735 28.154 1.00 94.12 312 ASP A CA 1
ATOM 2503 C C . ASP A 1 312 ? -6.410 4.703 27.191 1.00 94.12 312 ASP A C 1
ATOM 2505 O O . ASP A 1 312 ? -6.063 3.646 26.657 1.00 94.12 312 ASP A O 1
ATOM 2509 N N . TYR A 1 313 ? -5.795 5.852 26.944 1.00 93.50 313 TYR A N 1
ATOM 2510 C CA . TYR A 1 313 ? -4.692 5.943 26.002 1.00 93.50 313 TYR A CA 1
ATOM 2511 C C . TYR A 1 313 ? -3.670 7.003 26.387 1.00 93.50 313 TYR A C 1
ATOM 2513 O O . TYR A 1 313 ? -3.977 7.977 27.079 1.00 93.50 313 TYR A O 1
ATOM 2521 N N . LYS A 1 314 ? -2.440 6.816 25.908 1.00 93.25 314 LYS A N 1
ATOM 2522 C CA . LYS A 1 314 ? -1.352 7.776 26.096 1.00 93.25 314 LYS A CA 1
ATOM 2523 C C . LYS A 1 314 ? -1.218 8.676 24.874 1.00 93.25 314 LYS A C 1
ATOM 2525 O O . LYS A 1 314 ? -1.153 8.206 23.741 1.00 93.25 314 LYS A O 1
ATOM 2530 N N . THR A 1 315 ? -1.209 9.984 25.090 1.00 88.62 315 THR A N 1
ATOM 2531 C CA . THR A 1 315 ? -0.996 10.960 24.014 1.00 88.62 315 THR A CA 1
ATOM 2532 C C . THR A 1 315 ? 0.483 11.037 23.619 1.00 88.62 315 THR A C 1
ATOM 2534 O O . THR A 1 315 ? 1.336 10.641 24.412 1.00 88.62 315 THR A O 1
ATOM 2537 N N . PRO A 1 316 ? 0.821 11.631 22.456 1.00 86.25 316 PRO A N 1
ATOM 2538 C CA . PRO A 1 316 ? 2.217 11.892 22.085 1.00 86.25 316 PRO A CA 1
ATOM 2539 C C . PRO A 1 316 ? 3.001 12.751 23.093 1.00 86.25 316 PRO A C 1
ATOM 2541 O O . PRO A 1 316 ? 4.224 12.732 23.090 1.00 86.25 316 PRO A O 1
ATOM 2544 N N . ASN A 1 317 ? 2.306 13.494 23.962 1.00 88.50 317 ASN A N 1
ATOM 2545 C CA . ASN A 1 317 ? 2.906 14.290 25.036 1.00 88.50 317 ASN A CA 1
ATOM 2546 C C . ASN A 1 317 ? 3.003 13.513 26.362 1.00 88.50 317 ASN A C 1
ATOM 2548 O O . ASN A 1 317 ? 3.132 14.122 27.420 1.00 88.50 317 ASN A O 1
ATOM 2552 N N . GLU A 1 318 ? 2.881 12.184 26.322 1.00 87.38 318 GLU A N 1
ATOM 2553 C CA . GLU A 1 318 ? 2.949 11.282 27.479 1.00 87.38 318 GLU A CA 1
ATOM 2554 C C . GLU A 1 318 ? 1.816 11.467 28.516 1.00 87.38 318 GLU A C 1
ATOM 2556 O O . GLU A 1 318 ? 1.857 10.878 29.596 1.00 87.38 318 GLU A O 1
ATOM 2561 N N . GLU A 1 319 ? 0.767 12.234 28.197 1.00 92.19 319 GLU A N 1
ATOM 2562 C CA . GLU A 1 319 ? -0.417 12.384 29.055 1.00 92.19 319 GLU A CA 1
ATOM 2563 C C . GLU A 1 319 ? -1.391 11.215 28.870 1.00 92.19 319 GLU A C 1
ATOM 2565 O O . GLU A 1 319 ? -1.721 10.870 27.732 1.00 92.19 319 GLU A O 1
ATOM 2570 N N . PHE A 1 320 ? -1.919 10.675 29.971 1.00 93.94 320 PHE A N 1
ATOM 2571 C CA . PHE A 1 320 ? -3.024 9.714 29.941 1.00 93.94 320 PHE A CA 1
ATOM 2572 C C . PHE A 1 320 ? -4.365 10.427 29.757 1.00 93.94 320 PHE A C 1
ATOM 2574 O O . PHE A 1 320 ? -4.683 11.377 30.477 1.00 93.94 320 PHE A O 1
ATOM 2581 N N . LYS A 1 321 ? -5.157 9.952 28.796 1.00 94.94 321 LYS A N 1
ATOM 2582 C CA . LYS A 1 321 ? -6.510 10.430 28.500 1.00 94.94 321 LYS A CA 1
ATOM 2583 C C . LYS A 1 321 ? -7.470 9.256 28.373 1.00 94.94 321 LYS A C 1
ATOM 2585 O O . LYS A 1 321 ? -7.052 8.126 28.138 1.00 94.94 321 LYS A O 1
ATOM 2590 N N . THR A 1 322 ? -8.756 9.563 28.490 1.00 94.88 322 THR A N 1
ATOM 2591 C CA . THR A 1 322 ? -9.837 8.585 28.402 1.00 94.88 322 THR A CA 1
ATOM 2592 C C . THR A 1 322 ? -10.863 9.058 27.379 1.00 94.88 322 THR A C 1
ATOM 2594 O O . THR A 1 322 ? -11.257 10.226 27.384 1.00 94.88 322 THR A O 1
ATOM 2597 N N . ALA A 1 323 ? -11.283 8.156 26.497 1.00 93.56 323 ALA A N 1
ATOM 2598 C CA . ALA A 1 323 ? -12.416 8.337 25.597 1.00 93.56 323 ALA A CA 1
ATOM 2599 C C . ALA A 1 323 ? -13.484 7.283 25.910 1.00 93.56 323 ALA A C 1
ATOM 2601 O O . ALA A 1 323 ? -13.159 6.144 26.244 1.00 93.56 323 ALA A O 1
ATOM 2602 N N . GLU A 1 324 ? -14.758 7.657 25.820 1.00 94.69 324 GLU A N 1
ATOM 2603 C CA . GLU A 1 324 ? -15.866 6.798 26.237 1.00 94.69 324 GLU A CA 1
ATOM 2604 C C . GLU A 1 324 ? -17.006 6.846 25.221 1.00 94.69 324 GLU A C 1
ATOM 2606 O O . GLU A 1 324 ? -17.323 7.909 24.688 1.00 94.69 324 GLU A O 1
ATOM 2611 N N . VAL A 1 325 ? -17.667 5.708 25.003 1.00 95.25 325 VAL A N 1
ATOM 2612 C CA . VAL A 1 325 ? -18.917 5.629 24.236 1.00 95.25 325 VAL A CA 1
ATOM 2613 C C . VAL A 1 325 ? -19.930 4.760 24.973 1.00 95.25 325 VAL A C 1
ATOM 2615 O O . VAL A 1 325 ? -19.577 3.748 25.583 1.00 95.25 325 VAL A O 1
ATOM 2618 N N . LEU A 1 326 ? -21.200 5.163 24.942 1.00 95.31 326 LEU A N 1
ATOM 2619 C CA . LEU A 1 326 ? -22.288 4.387 25.529 1.00 95.31 326 LEU A CA 1
ATOM 2620 C C . LEU A 1 326 ? -22.698 3.256 24.586 1.00 95.31 326 LEU A C 1
ATOM 2622 O O . LEU A 1 326 ? -22.801 3.460 23.381 1.00 95.31 326 LEU A O 1
ATOM 2626 N N . TYR A 1 327 ? -23.009 2.084 25.140 1.00 94.94 327 TYR A N 1
ATOM 2627 C CA . TYR A 1 327 ? -23.688 1.028 24.392 1.00 94.94 327 TYR A CA 1
ATOM 2628 C C . TYR A 1 327 ? -25.151 0.861 24.858 1.00 94.94 327 TYR A C 1
ATOM 2630 O O . TYR A 1 327 ? -25.471 1.115 26.028 1.00 94.94 327 TYR A O 1
ATOM 2638 N N . PRO A 1 328 ? -26.079 0.466 23.963 1.00 94.38 328 PRO A N 1
ATOM 2639 C CA . PRO A 1 328 ? -27.502 0.333 24.287 1.00 94.38 328 PRO A CA 1
ATOM 2640 C C . PRO A 1 328 ? -27.808 -0.751 25.331 1.00 94.38 328 PRO A C 1
ATOM 2642 O O . PRO A 1 328 ? -27.036 -1.683 25.532 1.00 94.38 328 PRO A O 1
ATOM 2645 N N . GLU A 1 329 ? -28.978 -0.662 25.965 1.00 93.44 329 GLU A N 1
ATOM 2646 C CA . GLU A 1 329 ? -29.487 -1.714 26.860 1.00 93.44 329 GLU A CA 1
ATOM 2647 C C . GLU A 1 329 ? -29.775 -3.021 26.106 1.00 93.44 329 GLU A C 1
ATOM 2649 O O . GLU A 1 329 ? -30.115 -3.001 24.920 1.00 93.44 329 GLU A O 1
ATOM 2654 N N . ASN A 1 330 ? -29.727 -4.154 26.817 1.00 93.06 330 ASN A N 1
ATOM 2655 C CA . ASN A 1 330 ? -29.975 -5.495 26.270 1.00 93.06 330 ASN A CA 1
ATOM 2656 C C . ASN A 1 330 ? -28.929 -5.928 25.223 1.00 93.06 330 ASN A C 1
ATOM 2658 O O . ASN A 1 330 ? -29.251 -6.624 24.255 1.00 93.06 330 ASN A O 1
ATOM 2662 N N . LYS A 1 331 ? -27.682 -5.480 25.398 1.00 96.00 33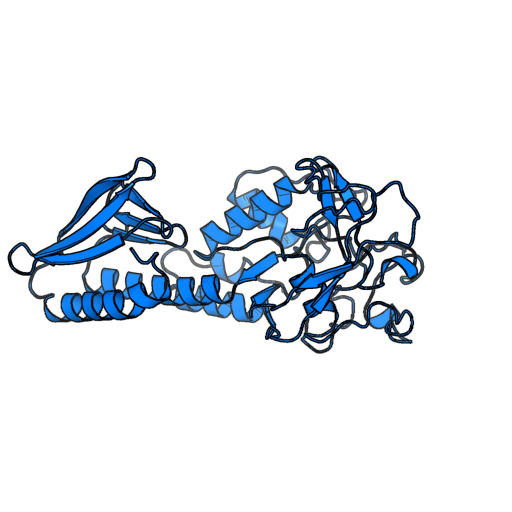1 LYS A N 1
ATOM 2663 C CA . LYS A 1 331 ? -26.527 -5.786 24.534 1.00 96.00 331 LYS A CA 1
ATOM 2664 C C . LYS A 1 331 ? -25.370 -6.440 25.291 1.00 96.00 331 LYS A C 1
ATOM 2666 O O . LYS A 1 331 ? -24.252 -6.508 24.786 1.00 96.00 331 LYS A O 1
ATOM 2671 N N . GLU A 1 332 ? -25.616 -6.945 26.498 1.00 94.00 332 GLU A N 1
ATOM 2672 C CA . GLU A 1 332 ? -24.595 -7.452 27.425 1.00 94.00 332 GLU A CA 1
ATOM 2673 C C . GLU A 1 332 ? -23.822 -8.640 26.827 1.00 94.00 332 GLU A C 1
ATOM 2675 O O . GLU A 1 332 ? -22.621 -8.809 27.048 1.00 94.00 332 GLU A O 1
ATOM 2680 N N . LYS A 1 333 ? -24.490 -9.454 26.002 1.00 93.94 333 LYS A N 1
ATOM 2681 C CA . LYS A 1 333 ? -23.863 -10.583 25.307 1.00 93.94 333 LYS A CA 1
ATOM 2682 C C . LYS A 1 333 ? -22.971 -10.119 24.156 1.00 93.94 333 LYS A C 1
ATOM 2684 O O . LYS A 1 333 ? -21.893 -10.678 23.949 1.00 93.94 333 LYS A O 1
ATOM 2689 N N . GLU A 1 334 ? -23.427 -9.147 23.379 1.00 96.31 334 GLU A N 1
ATOM 2690 C CA . GLU A 1 334 ? -22.700 -8.558 22.258 1.00 96.31 334 GLU A CA 1
ATOM 2691 C C . GLU A 1 334 ? -21.456 -7.819 22.757 1.00 96.31 334 GLU A C 1
ATOM 2693 O O . GLU A 1 334 ? -20.366 -8.044 22.226 1.00 96.31 334 GLU A O 1
ATOM 2698 N N . ILE A 1 335 ? -21.583 -7.028 23.829 1.00 96.44 335 ILE A N 1
ATOM 2699 C CA . ILE A 1 335 ? -20.458 -6.261 24.374 1.00 96.44 335 ILE A CA 1
ATOM 2700 C C . ILE A 1 335 ? -19.412 -7.181 25.007 1.00 96.44 335 ILE A C 1
ATOM 2702 O O . ILE A 1 335 ? -18.217 -6.973 24.809 1.00 96.44 335 ILE A O 1
ATOM 2706 N N . ALA A 1 336 ? -19.829 -8.269 25.664 1.00 94.81 336 ALA A N 1
ATOM 2707 C CA . ALA A 1 336 ? -18.902 -9.272 26.184 1.00 94.81 336 ALA A CA 1
ATOM 2708 C C . ALA A 1 336 ? -18.087 -9.947 25.063 1.00 94.81 336 ALA A C 1
ATOM 2710 O O . ALA A 1 336 ? -16.881 -10.163 25.216 1.00 94.81 336 ALA A O 1
ATOM 2711 N N . LYS A 1 337 ? -18.719 -10.254 23.916 1.00 94.69 337 LYS A N 1
ATOM 2712 C CA . LYS A 1 337 ? -18.024 -10.796 22.733 1.00 94.69 337 LYS A CA 1
ATOM 2713 C C . LYS A 1 337 ? -17.043 -9.791 22.142 1.00 94.69 337 LYS A C 1
ATOM 2715 O O . LYS A 1 337 ? -15.917 -10.176 21.836 1.00 94.69 337 LYS A O 1
ATOM 2720 N N . PHE A 1 338 ? -17.467 -8.538 21.981 1.00 95.31 338 PHE A N 1
ATOM 2721 C CA . PHE A 1 338 ? -16.615 -7.452 21.505 1.00 95.31 338 PHE A CA 1
ATOM 2722 C C . PHE A 1 338 ? -15.381 -7.289 22.397 1.00 95.31 338 PHE A C 1
ATOM 2724 O O . PHE A 1 338 ? -14.259 -7.351 21.903 1.00 95.31 338 PHE A O 1
ATOM 2731 N N . HIS A 1 339 ? -15.588 -7.169 23.709 1.00 94.56 339 HIS A N 1
ATOM 2732 C CA . HIS A 1 339 ? -14.523 -6.957 24.682 1.00 94.56 339 HIS A CA 1
ATOM 2733 C C . HIS A 1 339 ? -13.548 -8.135 24.722 1.00 94.56 339 HIS A C 1
ATOM 2735 O O . HIS A 1 339 ? -12.342 -7.938 24.622 1.00 94.56 339 HIS A O 1
ATOM 2741 N N . THR A 1 340 ? -14.061 -9.370 24.767 1.00 92.38 340 THR A N 1
ATOM 2742 C CA . THR A 1 340 ? -13.219 -10.577 24.731 1.00 92.38 340 THR A CA 1
ATOM 2743 C C . THR A 1 340 ? -12.411 -10.639 23.441 1.00 92.38 340 THR A C 1
ATOM 2745 O O . THR A 1 340 ? -11.229 -10.968 23.462 1.00 92.38 340 THR A O 1
ATOM 2748 N N . TYR A 1 341 ? -13.035 -10.311 22.308 1.00 91.12 341 TYR A N 1
ATOM 2749 C CA . TYR A 1 341 ? -12.332 -10.279 21.037 1.00 91.12 341 TYR A CA 1
ATOM 2750 C C . TYR A 1 341 ? -11.233 -9.217 21.033 1.00 91.12 341 TYR A C 1
ATOM 2752 O O . TYR A 1 341 ? -10.128 -9.542 20.619 1.00 91.12 341 TYR A O 1
ATOM 2760 N N . PHE A 1 342 ? -11.508 -8.002 21.521 1.00 90.62 342 PHE A N 1
ATOM 2761 C CA . PHE A 1 342 ? -10.517 -6.930 21.607 1.00 90.62 342 PHE A CA 1
ATOM 2762 C C . PHE A 1 342 ? -9.324 -7.316 22.492 1.00 90.62 342 PHE A C 1
ATOM 2764 O O . PHE A 1 342 ? -8.192 -7.156 22.054 1.00 90.62 342 PHE A O 1
ATOM 2771 N N . LEU A 1 343 ? -9.563 -7.894 23.676 1.00 87.69 343 LEU A N 1
ATOM 2772 C CA . LEU A 1 343 ? -8.496 -8.323 24.592 1.00 87.69 343 LEU A CA 1
ATOM 2773 C C . LEU A 1 343 ? -7.557 -9.358 23.966 1.00 87.69 343 LEU A C 1
ATOM 2775 O O . L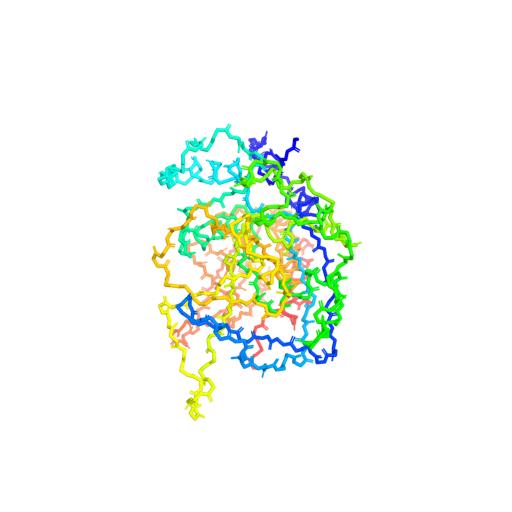EU A 1 343 ? -6.345 -9.279 24.125 1.00 87.69 343 LEU A O 1
ATOM 2779 N N . VAL A 1 344 ? -8.109 -10.327 23.229 1.00 84.81 344 VAL A N 1
ATOM 2780 C CA . VAL A 1 344 ? -7.289 -11.351 22.565 1.00 84.81 344 VAL A CA 1
ATOM 2781 C C . VAL A 1 344 ? -6.375 -10.725 21.525 1.00 84.81 344 VAL A C 1
ATOM 2783 O O . VAL A 1 344 ? -5.252 -11.177 21.344 1.00 84.81 344 VAL A O 1
ATOM 2786 N N . ILE A 1 345 ? -6.864 -9.725 20.799 1.00 81.50 345 ILE A N 1
ATOM 2787 C CA . ILE A 1 345 ? -6.148 -9.193 19.647 1.00 81.50 345 ILE A CA 1
ATOM 2788 C C . ILE A 1 345 ? -5.193 -8.057 20.045 1.00 81.50 345 ILE A C 1
ATOM 2790 O O . ILE A 1 345 ? -4.138 -7.942 19.428 1.00 81.50 345 ILE A O 1
ATOM 2794 N N . SER A 1 346 ? -5.500 -7.284 21.097 1.00 82.62 346 SER A N 1
ATOM 2795 C CA . SER A 1 346 ? -4.633 -6.215 21.613 1.00 82.62 346 SER A CA 1
ATOM 2796 C C . SER A 1 346 ? -3.228 -6.714 21.932 1.00 82.62 346 SER A C 1
ATOM 2798 O O . SER A 1 346 ? -2.257 -6.033 21.621 1.00 82.62 346 SER A O 1
ATOM 2800 N N . ASP A 1 347 ? -3.112 -7.940 22.446 1.00 78.06 347 ASP A N 1
ATOM 2801 C CA . ASP A 1 347 ? -1.831 -8.564 22.795 1.00 78.06 347 ASP A CA 1
ATOM 2802 C C . ASP A 1 347 ? -0.897 -8.785 21.591 1.00 78.06 347 ASP A C 1
ATOM 2804 O O . ASP A 1 347 ? 0.315 -8.956 21.773 1.00 78.06 347 ASP A O 1
ATOM 2808 N N . TYR A 1 348 ? -1.452 -8.805 20.373 1.00 74.25 348 TYR A N 1
ATOM 2809 C CA . TYR A 1 348 ? -0.717 -9.066 19.135 1.00 74.25 348 TYR A CA 1
ATOM 2810 C C . TYR A 1 348 ? -0.283 -7.807 18.387 1.00 74.25 348 TYR A C 1
ATOM 2812 O O . TYR A 1 348 ? 0.650 -7.899 17.593 1.00 74.25 348 TYR A O 1
ATOM 2820 N N . PHE A 1 349 ? -0.958 -6.669 18.570 1.00 76.44 349 PHE A N 1
ATOM 2821 C CA . PHE A 1 349 ? -0.730 -5.491 17.721 1.00 76.44 349 PHE A CA 1
ATOM 2822 C C . PHE A 1 349 ? -0.619 -4.160 18.461 1.00 76.44 349 PHE A C 1
ATOM 2824 O O . PHE A 1 349 ? -0.268 -3.172 17.820 1.00 76.44 349 PHE A O 1
ATOM 2831 N N . LEU A 1 350 ? -0.945 -4.094 19.756 1.00 82.19 350 LEU A N 1
ATOM 2832 C CA . LEU A 1 350 ? -0.738 -2.872 20.528 1.00 82.19 350 LEU A CA 1
ATOM 2833 C C . LEU A 1 350 ? 0.671 -2.844 21.129 1.00 82.19 350 LEU A C 1
ATOM 2835 O O . LEU A 1 350 ? 1.206 -3.899 21.493 1.00 82.19 350 LEU A O 1
ATOM 2839 N N . PRO A 1 351 ? 1.263 -1.646 21.277 1.00 78.88 351 PRO A N 1
ATOM 2840 C CA . PRO A 1 351 ? 2.471 -1.467 22.066 1.00 78.88 351 PRO A CA 1
ATOM 2841 C C . PRO A 1 351 ? 2.291 -2.040 23.477 1.00 78.88 351 PRO A C 1
ATOM 2843 O O . PRO A 1 351 ? 1.262 -1.823 24.121 1.00 78.88 351 PRO A O 1
ATOM 2846 N N . LYS A 1 352 ? 3.298 -2.775 23.954 1.00 75.88 352 LYS A N 1
ATOM 2847 C CA . LYS A 1 352 ? 3.346 -3.278 25.332 1.00 75.88 352 LYS A CA 1
ATOM 2848 C C . LYS A 1 352 ? 4.054 -2.243 26.203 1.00 75.88 352 LYS A C 1
ATOM 2850 O O . LYS A 1 352 ? 5.120 -1.773 25.812 1.00 75.88 352 LYS A O 1
ATOM 2855 N N . GLU A 1 353 ? 3.448 -1.900 27.339 1.00 61.94 353 GLU A N 1
ATOM 2856 C CA . GLU A 1 353 ? 4.103 -1.137 28.417 1.00 61.94 353 GLU A CA 1
ATOM 2857 C C . GLU A 1 353 ? 5.058 -2.011 29.234 1.00 61.94 353 GLU A C 1
ATOM 2859 O O . GLU A 1 353 ? 4.722 -3.198 29.478 1.00 61.94 353 GLU A O 1
#

Secondary structure (DSSP, 8-state):
---TTHHHHS-SS---HHHHHHHHHHHEEEE--BSSPEEEE--EETT-------EEEES-B--EEEESSPPBHHHHHHHHHHHTPPPPPPPTTTT--TTSBP-S--HHHHHHHHHHHHHHHTS--BPPBHHHHHHHHTTSS---TT-GGGS-TTHHHH-B-TTTSTT-S---TTSS---TTS---SSBSSEEEEB-----TTSSS----TTEEEEES--TTS-GGGGSTT-EEEEETT---TTEEE--EEEHHHHHHHHHHHHHHHHHHHTT--TTTEEEETTEEEETTEEEETTS-EEEEEETTTTEEEEEEE-TTS-EEEEEEE--TT-HHHHHHHHHHHHHHHHHHSPP-

Sequence (353 aa):
MFRIIIAVFLGLVTIKSTAQLSALEDQFVFVKGSNDTIPVFGAGLFEDEGDSIPEYLVNELKDFYISKTCVTVGDYKMFCSKTEKSMPEPPKWGWTDDTKPMVNINYKDALDYCTWLSDSLQIKVRLPHQEEWVYAANNGGFVDPINFDSIPNNIKKLAVFKNSSATNIQLCVTCKEPNKIGIYNMLGNVWEWADGWFYNTDAEEPEINEELHMVVGGSYLSPKRDMYLNKALMIPESTRKKDIGFRVAISLEDYLKAKLIVKLNNYLNDLAIDKNEMQFTYKGILCSDTLVSWDAFIKLSVDYELRKIVIDYKTPNEEFKTAEVLYPENKEKEIAKFHTYFLVISDYFLPKE

Organism: NCBI:txid1647581

Foldseek 3Di:
DDPLPVQLPVDDDDPALVSLLVSLVVFKFKFAKDQDWAWAWFAAAPPDPDPDTDIDTDNIDHIWIWTLFFQFLLNVVVVCVVVVNDQADDDPVRSPDRQFFRFQDFLVSQQSSQVSSCQSSLFRKDFAALRRLLCVLLVNDHDDLPPPVSCPPPVLQQEQAAPSDPVLAQDGRPSHAHPPRNHGHSAASAWAWHAYAHADPPDPDRDGDPQWTKTARYYSHHDPVRNRSNHMYIDGRPDGDPRYGHIMMHGPVRSVLSVLQSVLVVLCVVLVNDVCCWGQGSQAIRHNNDGAGLAWAWDWDADPVQQKTKIWTADPVRDIDIGIDHTDPPCVVSVVVSNVSCVVCCVPRHDDD

Radius of gyration: 22.76 Å; chains: 1; bounding box: 63×35×68 Å

pLDDT: mean 83.5, std 15.77, range [32.56, 98.31]

InterPro domains:
  IPR005532 Sulfatase-modifying factor enzyme-like domain [PF03781] (59-249)
  IPR016187 C-type lectin fold [SSF56436] (59-252)
  IPR042095 Sulfatase-modifying factor enzyme superfamily [G3DSA:3.90.1580.10] (30-250)
  IPR051043 Sulfatase Modifying Factor and Kinase [PTHR23150] (60-252)